Protein AF-A0A7Y7XIX1-F1 (afdb_monomer)

Nearest PDB structures (foldseek):
  4jhr-assembly1_B  TM=1.490E-01  e=5.072E-01  Mus musculus
  4wnd-assembly1_A  TM=2.210E-01  e=3.268E+00  Homo sapiens
  4f3v-assembly1_A  TM=2.198E-01  e=4.528E+00  Mycobacterium tuberculosis
  3sf4-assembly2_B  TM=1.755E-01  e=2.713E+00  Homo sapiens
  5gjq-assembly1_Q  TM=1.728E-01  e=8.297E+00  Homo sapiens

Mean predicted aligned error: 12.7 Å

Sequence (253 aa):
MTTPTHSGIRAPLPASTQLALRLQSADLTQMLGLLQEVAWQPLSAQARLFLQPESLFGLHQLLCHVLPSRRMRPQGAVPMAFVLHTLRRALLHESDPRRRVELAHDCVDALLLKTGGVWIGKRIAQLHGLEAMDIATQGFIELIQTCAAILRDPVFIMARLGIGGGWFGAETGVAARLGKAGTYGSGGHINRARFAILRSALVRGDEIKRPLPSAEPVLDAAWLRKESQLDLYRLERGADTRAAFGGLRLFVE

pLDDT: mean 70.77, std 17.84, range [30.12, 93.94]

Structure (mmCIF, N/CA/C/O backbone):
data_AF-A0A7Y7XIX1-F1
#
_entry.id   AF-A0A7Y7XIX1-F1
#
loop_
_atom_site.group_PDB
_atom_site.id
_atom_site.type_symbol
_atom_site.label_atom_id
_atom_site.label_alt_id
_atom_site.label_comp_id
_atom_site.label_asym_id
_atom_site.label_entity_id
_atom_site.label_seq_id
_atom_site.pdbx_PDB_ins_code
_atom_site.Cartn_x
_atom_site.Cartn_y
_atom_site.Cartn_z
_atom_site.occupancy
_atom_site.B_iso_or_equiv
_atom_site.auth_seq_id
_atom_site.auth_comp_id
_atom_site.auth_asym_id
_atom_site.auth_atom_id
_atom_site.pdbx_PDB_model_num
ATOM 1 N N . MET A 1 1 ? 18.035 -33.451 11.675 1.00 37.03 1 MET A N 1
ATOM 2 C CA . MET A 1 1 ? 17.959 -32.277 10.779 1.00 37.03 1 MET A CA 1
ATOM 3 C C . MET A 1 1 ? 18.255 -31.050 11.616 1.00 37.03 1 MET A C 1
ATOM 5 O O . MET A 1 1 ? 17.481 -30.732 12.506 1.00 37.03 1 MET A O 1
ATOM 9 N N . THR A 1 2 ? 19.424 -30.455 11.424 1.00 32.09 2 THR A N 1
ATOM 10 C CA . THR A 1 2 ? 19.899 -29.294 12.181 1.00 32.09 2 THR A CA 1
ATOM 11 C C . THR A 1 2 ? 19.294 -28.019 11.603 1.00 32.09 2 THR A C 1
ATOM 13 O O . THR A 1 2 ? 19.471 -27.724 10.423 1.00 32.09 2 THR A O 1
ATOM 16 N N . THR A 1 3 ? 18.570 -27.279 12.436 1.00 32.28 3 THR A N 1
ATOM 17 C CA . THR A 1 3 ? 18.169 -25.887 12.213 1.00 32.28 3 THR A CA 1
ATOM 18 C C . THR A 1 3 ? 19.409 -25.051 11.881 1.00 32.28 3 THR A C 1
ATOM 20 O O . THR A 1 3 ? 20.386 -25.124 12.629 1.00 32.28 3 THR A O 1
ATOM 23 N N . PRO A 1 4 ? 19.424 -24.264 10.791 1.00 36.50 4 PRO A N 1
ATOM 24 C CA . PRO A 1 4 ? 20.562 -23.406 10.510 1.00 36.50 4 PRO A CA 1
ATOM 25 C C . PRO A 1 4 ? 20.593 -22.280 11.547 1.00 36.50 4 PRO A C 1
ATOM 27 O O . PRO A 1 4 ? 19.702 -21.435 11.620 1.00 36.50 4 PRO A O 1
ATOM 30 N N . THR A 1 5 ? 21.619 -22.308 12.390 1.00 37.06 5 THR A N 1
ATOM 31 C CA . THR A 1 5 ? 21.954 -21.273 13.365 1.00 37.06 5 THR A CA 1
ATOM 32 C C . THR A 1 5 ? 22.308 -19.966 12.659 1.00 37.06 5 THR A C 1
ATOM 34 O O . THR A 1 5 ? 23.235 -19.902 11.853 1.00 37.06 5 THR A O 1
ATOM 37 N N . HIS A 1 6 ? 21.561 -18.911 12.996 1.00 48.56 6 HIS A N 1
ATOM 38 C CA . HIS A 1 6 ? 21.813 -17.516 12.638 1.00 48.56 6 HIS A CA 1
ATOM 39 C C . HIS A 1 6 ? 23.143 -17.023 13.233 1.00 48.56 6 HIS A C 1
ATOM 41 O O . HIS A 1 6 ? 23.176 -16.403 14.294 1.00 48.56 6 HIS A O 1
ATOM 47 N N . SER A 1 7 ? 24.256 -17.257 12.546 1.00 47.78 7 SER A N 1
ATOM 48 C CA . SER A 1 7 ? 25.511 -16.560 12.835 1.00 47.78 7 SER A CA 1
ATOM 49 C C . SER A 1 7 ? 26.370 -16.483 11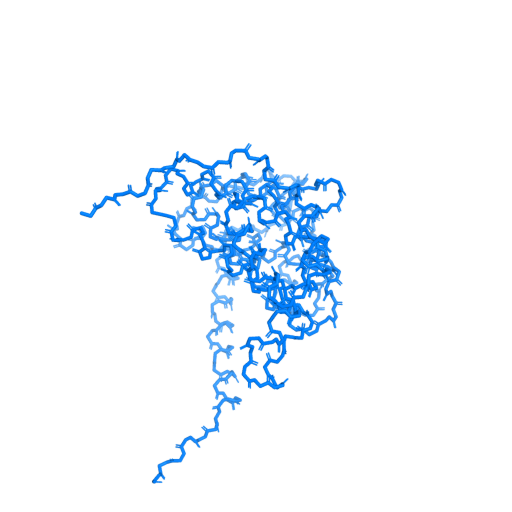.578 1.00 47.78 7 SER A C 1
ATOM 51 O O . SER A 1 7 ? 27.170 -17.370 11.297 1.00 47.78 7 SER A O 1
ATOM 53 N N . GLY A 1 8 ? 26.199 -15.414 10.805 1.00 37.44 8 GLY A N 1
ATOM 54 C CA . GLY A 1 8 ? 27.030 -15.169 9.634 1.00 37.44 8 GLY A CA 1
ATOM 55 C C . GLY A 1 8 ? 26.731 -13.817 9.008 1.00 37.44 8 GLY A C 1
ATOM 56 O O . GLY A 1 8 ? 25.795 -13.700 8.232 1.00 37.44 8 GLY A O 1
ATOM 57 N N . ILE A 1 9 ? 27.569 -12.830 9.340 1.00 36.81 9 ILE A N 1
ATOM 58 C CA . ILE A 1 9 ? 27.705 -11.511 8.696 1.00 36.81 9 ILE A CA 1
ATOM 59 C C . ILE A 1 9 ? 26.595 -10.496 9.044 1.00 36.81 9 ILE A C 1
ATOM 61 O O . ILE A 1 9 ? 25.600 -10.327 8.350 1.00 36.81 9 ILE A O 1
ATOM 65 N N . ARG A 1 10 ? 26.835 -9.727 10.117 1.00 46.50 10 ARG A N 1
ATOM 66 C CA . ARG A 1 10 ? 26.106 -8.497 10.483 1.00 46.50 10 ARG A CA 1
ATOM 67 C C . ARG A 1 10 ? 26.696 -7.278 9.749 1.00 46.50 10 ARG A C 1
ATOM 69 O O . ARG A 1 10 ? 27.039 -6.276 10.369 1.00 46.50 10 ARG A O 1
ATOM 76 N N . ALA A 1 11 ? 26.865 -7.364 8.430 1.00 47.59 11 ALA A N 1
ATOM 77 C CA . ALA A 1 11 ? 27.029 -6.136 7.656 1.00 47.59 11 ALA A CA 1
ATOM 78 C C . ALA A 1 11 ? 25.697 -5.369 7.749 1.00 47.59 11 ALA A C 1
ATOM 80 O O . ALA A 1 11 ? 24.644 -6.007 7.633 1.00 47.59 11 ALA A O 1
ATOM 81 N N . PRO A 1 12 ? 25.695 -4.051 8.021 1.00 55.41 12 PRO A N 1
ATOM 82 C CA . PRO A 1 12 ? 24.455 -3.293 7.993 1.00 55.41 12 PRO A CA 1
ATOM 83 C C . PRO A 1 12 ? 23.821 -3.479 6.616 1.00 55.41 12 PRO A C 1
ATOM 85 O O . PRO A 1 12 ? 24.491 -3.331 5.592 1.00 55.41 12 PRO A O 1
ATOM 88 N N . LEU A 1 13 ? 22.541 -3.854 6.603 1.00 58.44 13 LEU A N 1
ATOM 89 C CA . LEU A 1 13 ? 21.797 -3.965 5.359 1.00 58.44 13 LEU A CA 1
ATOM 90 C C . LEU A 1 13 ? 21.876 -2.614 4.625 1.00 58.44 13 LEU A C 1
ATOM 92 O O . LEU A 1 13 ? 21.740 -1.569 5.273 1.00 58.44 13 LEU A O 1
ATOM 96 N N . PRO A 1 14 ? 22.137 -2.610 3.305 1.00 65.31 14 PRO A N 1
ATOM 97 C CA . PRO A 1 14 ? 22.313 -1.375 2.557 1.00 65.31 14 PRO A CA 1
ATOM 98 C C . PRO A 1 14 ? 21.070 -0.495 2.685 1.00 65.31 14 PRO A C 1
ATOM 100 O O . PRO A 1 14 ? 19.938 -0.983 2.708 1.00 65.31 14 PRO A O 1
ATOM 103 N N . ALA A 1 15 ? 21.277 0.821 2.753 1.00 76.25 15 ALA A N 1
ATOM 104 C CA . ALA A 1 15 ? 20.166 1.760 2.809 1.00 76.25 15 ALA A CA 1
ATOM 105 C C . ALA A 1 15 ? 19.254 1.569 1.587 1.00 76.25 15 ALA A C 1
ATOM 107 O O . ALA A 1 15 ? 19.738 1.315 0.482 1.00 76.25 15 ALA A O 1
ATOM 108 N N . SER A 1 16 ? 17.941 1.749 1.767 1.00 74.81 16 SER A N 1
ATOM 109 C CA . SER A 1 16 ? 16.951 1.561 0.690 1.00 74.81 16 SER A CA 1
ATOM 110 C C . SER A 1 16 ? 17.327 2.277 -0.618 1.00 74.81 16 SER A C 1
ATOM 112 O O . SER A 1 16 ? 17.176 1.702 -1.687 1.00 74.81 16 SER A O 1
ATOM 114 N N . THR A 1 17 ? 17.917 3.473 -0.555 1.00 78.06 17 THR A N 1
ATOM 115 C CA . THR A 1 17 ? 18.413 4.204 -1.733 1.00 78.06 17 THR A CA 1
ATOM 116 C C . THR A 1 17 ? 19.566 3.493 -2.454 1.00 78.06 17 THR A C 1
ATOM 118 O O . THR A 1 17 ? 19.580 3.428 -3.678 1.00 78.06 17 THR A O 1
ATOM 121 N N . GLN A 1 18 ? 20.534 2.937 -1.720 1.00 82.69 18 GLN A N 1
ATOM 122 C CA . GLN A 1 18 ? 21.665 2.213 -2.317 1.00 82.69 18 GLN A CA 1
ATOM 123 C C . GLN A 1 18 ? 21.196 0.916 -2.978 1.00 82.69 18 GLN A C 1
ATOM 125 O O . GLN A 1 18 ? 21.646 0.577 -4.070 1.00 82.69 18 GLN A O 1
ATOM 130 N N . LEU A 1 19 ? 20.263 0.211 -2.336 1.00 85.31 19 LEU A N 1
ATOM 131 C CA . LEU A 1 19 ? 19.678 -1.007 -2.884 1.00 85.31 19 LEU A CA 1
ATOM 132 C C . LEU A 1 19 ? 18.813 -0.713 -4.125 1.00 85.31 19 LEU A C 1
ATOM 134 O O . LEU A 1 19 ? 18.876 -1.466 -5.091 1.00 85.31 19 LEU A O 1
ATOM 138 N N . ALA A 1 20 ? 18.091 0.415 -4.147 1.00 84.12 20 ALA A N 1
ATOM 139 C CA . ALA A 1 20 ? 17.329 0.881 -5.310 1.00 84.12 20 ALA A CA 1
ATOM 140 C C . ALA A 1 20 ? 18.229 1.137 -6.530 1.00 84.12 20 ALA A C 1
ATOM 142 O O . ALA A 1 20 ? 17.942 0.666 -7.629 1.00 84.12 20 ALA A O 1
ATOM 143 N N . LEU A 1 21 ? 19.350 1.835 -6.322 1.00 85.38 21 LEU A N 1
ATOM 144 C CA . LEU A 1 21 ? 20.327 2.116 -7.378 1.00 85.38 21 LEU A CA 1
ATOM 145 C C . LEU A 1 21 ? 20.991 0.836 -7.897 1.00 85.38 21 LEU A C 1
ATOM 147 O O . LEU A 1 21 ? 21.159 0.686 -9.105 1.00 85.38 21 LEU A O 1
ATOM 151 N N . ARG A 1 22 ? 21.322 -0.111 -7.006 1.00 88.25 22 ARG A N 1
ATOM 152 C CA . ARG A 1 22 ? 21.844 -1.431 -7.398 1.00 88.25 22 ARG A CA 1
ATOM 153 C C . ARG A 1 22 ? 20.824 -2.220 -8.218 1.00 88.25 22 ARG A C 1
ATOM 155 O O . ARG A 1 22 ? 21.204 -2.832 -9.204 1.00 88.25 22 ARG A O 1
ATOM 162 N N . LEU A 1 23 ? 19.540 -2.184 -7.855 1.00 85.25 23 LEU A N 1
ATOM 163 C CA . LEU A 1 23 ? 18.480 -2.846 -8.627 1.00 85.25 23 LEU A CA 1
ATOM 164 C C . LEU A 1 23 ? 18.326 -2.267 -10.036 1.00 85.25 23 LEU A C 1
ATOM 166 O O . LEU A 1 23 ? 18.007 -3.012 -10.953 1.00 85.25 23 LEU A O 1
ATOM 170 N N . GLN A 1 24 ? 18.542 -0.966 -10.218 1.00 86.12 24 GLN A N 1
ATOM 171 C CA . GLN A 1 24 ? 18.447 -0.325 -11.530 1.00 86.12 24 GLN A CA 1
ATOM 172 C C . GLN A 1 24 ? 19.608 -0.694 -12.466 1.00 86.12 24 GLN A C 1
ATOM 174 O O . GLN A 1 24 ? 19.412 -0.749 -13.679 1.00 86.12 24 GLN A O 1
ATOM 179 N N . SER A 1 25 ? 20.813 -0.883 -11.923 1.00 86.31 25 SER A N 1
ATOM 180 C CA . SER A 1 25 ? 22.033 -1.122 -12.706 1.00 86.31 25 SER A CA 1
ATOM 181 C C . SER A 1 25 ? 22.449 -2.590 -12.796 1.00 86.31 25 SER A C 1
ATOM 183 O O . SER A 1 25 ? 23.353 -2.913 -13.567 1.00 86.31 25 SER A O 1
ATOM 185 N N . ALA A 1 26 ? 21.811 -3.470 -12.026 1.00 85.62 26 ALA A N 1
ATOM 186 C CA . ALA A 1 26 ? 22.112 -4.891 -12.007 1.00 85.62 26 ALA A CA 1
ATOM 187 C C . ALA A 1 26 ? 21.754 -5.583 -13.325 1.00 85.62 26 ALA A C 1
ATOM 189 O O . ALA A 1 26 ? 20.690 -5.362 -13.905 1.00 85.62 26 ALA A O 1
ATOM 190 N N . ASP A 1 27 ? 22.624 -6.497 -13.750 1.00 86.56 27 ASP A N 1
ATOM 191 C CA . ASP A 1 27 ? 22.244 -7.503 -14.735 1.00 86.56 27 ASP A CA 1
ATOM 192 C C . ASP A 1 27 ? 21.246 -8.512 -14.133 1.00 86.56 27 ASP A C 1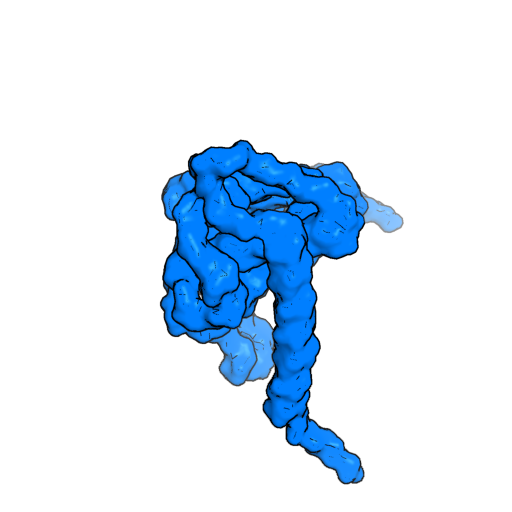
ATOM 194 O O . ASP A 1 27 ? 21.009 -8.559 -12.923 1.00 86.56 27 ASP A O 1
ATOM 198 N N . LEU A 1 28 ? 20.649 -9.348 -14.982 1.00 79.94 28 LEU A N 1
ATOM 199 C CA . LEU A 1 28 ? 19.623 -10.298 -14.553 1.00 79.94 28 LEU A CA 1
ATOM 200 C C . LEU A 1 28 ? 20.111 -11.277 -13.466 1.00 79.94 28 LEU A C 1
ATOM 202 O O . LEU A 1 28 ? 19.363 -11.611 -12.546 1.00 79.94 28 LEU A O 1
ATOM 206 N N . THR A 1 29 ? 21.356 -11.742 -13.558 1.00 82.56 29 THR A N 1
ATOM 207 C CA . THR A 1 29 ? 21.932 -12.692 -12.597 1.00 82.56 29 THR A CA 1
ATOM 208 C C . THR A 1 29 ? 22.110 -12.018 -11.238 1.00 82.56 29 THR A C 1
ATOM 210 O O . THR A 1 29 ? 21.756 -12.582 -10.202 1.00 82.56 29 THR A O 1
ATOM 213 N N . GLN A 1 30 ? 22.589 -10.775 -11.240 1.00 86.88 30 GLN A N 1
ATOM 214 C CA . GLN A 1 30 ? 22.728 -9.942 -10.050 1.00 86.88 30 GLN A CA 1
ATOM 215 C C . GLN A 1 30 ? 21.366 -9.585 -9.442 1.00 86.88 30 GLN A C 1
ATOM 217 O O . GLN A 1 30 ? 21.233 -9.574 -8.219 1.00 86.88 30 GLN A O 1
ATOM 222 N N . MET A 1 31 ? 20.336 -9.356 -10.264 1.00 84.44 31 MET A N 1
ATOM 223 C CA . MET A 1 31 ? 18.978 -9.060 -9.793 1.00 84.44 31 MET A CA 1
ATOM 224 C C . MET A 1 31 ? 18.404 -10.164 -8.907 1.00 84.44 31 MET A C 1
ATOM 226 O O . MET A 1 31 ? 17.748 -9.852 -7.916 1.00 84.44 31 MET A O 1
ATOM 230 N N . LEU A 1 32 ? 18.661 -11.439 -9.213 1.00 78.25 32 LEU A N 1
ATOM 231 C CA . LEU A 1 32 ? 18.195 -12.552 -8.377 1.00 78.25 32 LEU A CA 1
ATOM 232 C C . LEU A 1 32 ? 18.830 -12.516 -6.979 1.00 78.25 32 LEU A C 1
ATOM 234 O O . LEU A 1 32 ? 18.123 -12.667 -5.983 1.00 78.25 32 LEU A O 1
ATOM 238 N N . GLY A 1 33 ? 20.137 -12.245 -6.895 1.00 83.88 33 GLY A N 1
ATOM 239 C CA . GLY A 1 33 ? 20.829 -12.060 -5.614 1.00 83.88 33 GLY A CA 1
ATOM 240 C C . GLY A 1 33 ? 20.321 -10.833 -4.851 1.00 83.88 33 GLY A C 1
ATOM 241 O O . GLY A 1 33 ? 20.047 -10.906 -3.654 1.00 83.88 33 GLY A O 1
ATOM 242 N N . LEU A 1 34 ? 20.090 -9.722 -5.555 1.00 86.56 34 LEU A N 1
ATOM 243 C CA . LEU A 1 34 ? 19.527 -8.508 -4.962 1.00 86.56 34 LEU A CA 1
ATOM 244 C C . LEU A 1 34 ? 18.106 -8.718 -4.439 1.00 86.56 34 LEU A C 1
ATOM 246 O O . LEU A 1 34 ? 17.773 -8.185 -3.387 1.00 86.56 34 LEU A O 1
ATOM 250 N N . LEU A 1 35 ? 17.266 -9.509 -5.110 1.00 83.69 35 LEU A N 1
ATOM 251 C CA . LEU A 1 35 ? 15.935 -9.834 -4.596 1.00 83.69 35 LEU A CA 1
ATOM 252 C C . LEU A 1 35 ? 15.990 -10.591 -3.270 1.00 83.69 35 LEU A C 1
ATOM 254 O O . LEU A 1 35 ? 15.129 -10.380 -2.418 1.00 83.69 35 LEU A O 1
ATOM 258 N N . GLN A 1 36 ? 16.997 -11.440 -3.073 1.00 83.56 36 GLN A N 1
ATOM 259 C CA . GLN A 1 36 ? 17.214 -12.103 -1.793 1.00 83.56 36 GLN A CA 1
ATOM 260 C C . GLN A 1 36 ? 17.643 -11.096 -0.717 1.00 83.56 36 GLN A C 1
ATOM 262 O O . GLN A 1 36 ? 17.091 -11.112 0.384 1.00 83.56 36 GLN A O 1
ATOM 267 N N . GLU A 1 37 ? 18.535 -10.154 -1.052 1.00 86.19 37 GLU A N 1
ATOM 268 C CA . GLU A 1 37 ? 18.890 -9.038 -0.162 1.00 86.19 37 GLU A CA 1
ATOM 269 C C . GLU A 1 37 ? 17.668 -8.173 0.198 1.00 86.19 37 GLU A C 1
ATOM 271 O O . GLU A 1 37 ? 17.551 -7.727 1.340 1.00 86.19 37 GLU A O 1
ATOM 276 N N . VAL A 1 38 ? 16.744 -7.953 -0.748 1.00 86.12 38 VAL A N 1
ATOM 277 C CA . VAL A 1 38 ? 15.469 -7.249 -0.528 1.00 86.12 38 VAL A CA 1
ATOM 278 C C . VAL A 1 38 ? 14.543 -8.059 0.377 1.00 86.12 38 VAL A C 1
ATOM 280 O O . VAL A 1 38 ? 13.973 -7.503 1.312 1.00 86.12 38 VAL A O 1
ATOM 283 N N . ALA A 1 39 ? 14.405 -9.362 0.136 1.00 83.00 39 ALA A N 1
ATOM 284 C CA . ALA A 1 39 ? 13.554 -10.244 0.932 1.00 83.00 39 ALA A CA 1
ATOM 285 C C . ALA A 1 39 ? 14.021 -10.347 2.394 1.00 83.00 39 ALA A C 1
ATOM 287 O O . ALA A 1 39 ? 13.201 -10.555 3.287 1.00 83.00 39 ALA A O 1
ATOM 288 N N . TRP A 1 40 ? 15.319 -10.163 2.649 1.00 84.19 40 TRP A N 1
ATOM 289 C CA . TRP A 1 40 ? 15.886 -10.090 3.997 1.00 84.19 40 TRP A CA 1
ATOM 290 C C . TRP A 1 40 ? 15.692 -8.738 4.692 1.00 84.19 40 TRP A C 1
ATOM 292 O O . TRP A 1 40 ? 15.911 -8.644 5.901 1.00 84.19 40 TRP A O 1
ATOM 302 N N . GLN A 1 41 ? 15.265 -7.694 3.976 1.00 83.94 41 GLN A N 1
ATOM 303 C CA . GLN A 1 41 ? 14.938 -6.414 4.600 1.00 83.94 41 GLN A CA 1
ATOM 304 C C . GLN A 1 41 ? 13.656 -6.522 5.439 1.00 83.94 41 GLN A C 1
ATOM 306 O O . GLN A 1 41 ? 12.724 -7.235 5.056 1.00 83.94 41 GLN A O 1
ATOM 311 N N . PRO A 1 42 ? 13.528 -5.738 6.523 1.00 85.06 42 PRO A N 1
ATOM 312 C CA . PRO A 1 42 ? 12.239 -5.512 7.174 1.00 85.06 42 PRO A CA 1
ATOM 313 C C . PRO A 1 42 ? 11.178 -5.021 6.176 1.00 85.06 42 PRO A C 1
ATOM 315 O O . PRO A 1 42 ? 11.497 -4.258 5.262 1.00 85.06 42 PRO A O 1
ATOM 318 N N . LEU A 1 43 ? 9.903 -5.388 6.359 1.00 84.88 43 LEU A N 1
ATOM 319 C CA . LEU A 1 43 ? 8.831 -4.988 5.429 1.00 84.88 43 LEU A CA 1
ATOM 320 C C . LEU A 1 43 ? 8.689 -3.467 5.286 1.00 84.88 43 LEU A C 1
ATOM 322 O O . LEU A 1 43 ? 8.396 -2.989 4.193 1.00 84.88 43 LEU A O 1
ATOM 326 N N . SER A 1 44 ? 8.943 -2.695 6.345 1.00 82.88 44 SER A N 1
ATOM 327 C CA . SER A 1 44 ? 8.993 -1.228 6.281 1.00 82.88 44 SER A CA 1
ATOM 328 C C . SER A 1 44 ? 10.111 -0.723 5.366 1.00 82.88 44 SER A C 1
ATOM 330 O O . SER A 1 44 ? 9.906 0.217 4.595 1.00 82.88 44 SER A O 1
ATOM 332 N N . ALA A 1 45 ? 11.282 -1.360 5.395 1.00 84.50 45 ALA A N 1
ATOM 333 C CA . ALA A 1 45 ? 12.393 -1.040 4.503 1.00 84.50 45 ALA A CA 1
ATOM 334 C C . ALA A 1 45 ? 12.109 -1.472 3.055 1.00 84.50 45 ALA A C 1
ATOM 336 O O . ALA A 1 45 ? 12.388 -0.699 2.138 1.00 84.50 45 ALA A O 1
ATOM 337 N N . GLN A 1 46 ? 11.474 -2.632 2.841 1.00 88.44 46 GLN A N 1
ATOM 338 C CA . GLN A 1 46 ? 10.983 -3.051 1.521 1.00 88.44 46 GLN A CA 1
ATOM 339 C C . GLN A 1 46 ? 9.958 -2.049 0.968 1.00 88.44 46 GLN A C 1
ATOM 341 O O . GLN A 1 46 ? 10.076 -1.592 -0.165 1.00 88.44 46 GLN A O 1
ATOM 346 N N . ALA A 1 47 ? 8.987 -1.626 1.781 1.00 87.00 47 ALA A N 1
ATOM 347 C CA . ALA A 1 47 ? 7.996 -0.631 1.386 1.00 87.00 47 ALA A CA 1
ATOM 348 C C . ALA A 1 47 ? 8.655 0.694 0.965 1.00 87.00 47 ALA A C 1
ATOM 350 O O . ALA A 1 47 ? 8.343 1.213 -0.104 1.00 87.00 47 ALA A O 1
ATOM 351 N N . ARG A 1 48 ? 9.620 1.209 1.742 1.00 87.25 48 ARG A N 1
ATOM 352 C CA . ARG A 1 48 ? 10.378 2.429 1.392 1.00 87.25 48 ARG A CA 1
ATOM 353 C C . ARG A 1 48 ? 11.222 2.261 0.131 1.00 87.25 48 ARG A C 1
ATOM 355 O O . ARG A 1 48 ? 11.279 3.184 -0.679 1.00 87.25 48 ARG A O 1
ATOM 362 N N . LEU A 1 49 ? 11.861 1.103 -0.038 1.00 87.31 49 LEU A N 1
ATOM 363 C CA . LEU A 1 49 ? 12.636 0.759 -1.228 1.00 87.31 49 LEU A CA 1
ATOM 364 C C . LEU A 1 49 ? 11.773 0.851 -2.485 1.00 87.31 49 LEU A C 1
ATOM 366 O O . LEU A 1 49 ? 12.176 1.471 -3.466 1.00 87.31 49 LEU A O 1
ATOM 370 N N . PHE A 1 50 ? 10.574 0.277 -2.460 1.00 85.38 50 PHE A N 1
ATOM 371 C CA . PHE A 1 50 ? 9.702 0.247 -3.630 1.00 85.38 50 PHE A CA 1
ATOM 372 C C . PHE A 1 50 ? 8.941 1.555 -3.888 1.00 85.38 50 PHE A C 1
ATOM 374 O O . PHE A 1 50 ? 8.308 1.708 -4.931 1.00 85.38 50 PHE A O 1
ATOM 381 N N . LEU A 1 51 ? 9.047 2.537 -2.986 1.00 84.50 51 LEU A N 1
ATOM 382 C CA . LEU A 1 51 ? 8.685 3.921 -3.292 1.00 84.50 51 LEU A CA 1
ATOM 383 C C . LEU A 1 51 ? 9.750 4.635 -4.142 1.00 84.50 51 LEU A C 1
ATOM 385 O O . LEU A 1 51 ? 9.495 5.760 -4.578 1.00 84.50 51 LEU A O 1
ATOM 389 N N . GLN A 1 52 ? 10.926 4.041 -4.366 1.00 85.62 52 GLN A N 1
ATOM 390 C CA . GLN A 1 52 ? 11.966 4.611 -5.226 1.00 85.62 52 GLN A CA 1
ATOM 391 C C . GLN A 1 52 ? 11.739 4.206 -6.697 1.00 85.62 52 GLN A C 1
ATOM 393 O O . GLN A 1 52 ? 11.518 3.021 -6.968 1.00 85.62 52 GLN A O 1
ATOM 398 N N . PRO A 1 53 ? 11.779 5.151 -7.657 1.00 83.62 53 PRO A N 1
ATOM 399 C CA . PRO A 1 53 ? 11.619 4.860 -9.082 1.00 83.62 53 PRO A CA 1
ATOM 400 C C . PRO A 1 53 ? 12.624 3.833 -9.609 1.00 83.62 53 PRO A C 1
ATOM 402 O O . PRO A 1 53 ? 12.264 2.978 -10.414 1.00 83.62 53 PRO A O 1
ATOM 405 N N . GLU A 1 54 ? 13.859 3.888 -9.117 1.00 87.69 54 GLU A N 1
ATOM 406 C CA . GLU A 1 54 ? 14.972 3.026 -9.511 1.00 87.69 54 GLU A CA 1
ATOM 407 C C . GLU A 1 54 ? 14.654 1.554 -9.206 1.00 87.69 54 GLU A C 1
ATOM 409 O O . GLU A 1 54 ? 14.818 0.685 -10.064 1.00 87.69 54 GLU A O 1
ATOM 414 N N . SER A 1 55 ? 14.065 1.286 -8.036 1.00 86.81 55 SER A N 1
ATOM 415 C CA . SER A 1 55 ? 13.602 -0.051 -7.645 1.00 86.81 55 SER A CA 1
ATOM 416 C C . SER A 1 55 ? 12.490 -0.574 -8.555 1.00 86.81 55 SER A C 1
ATOM 418 O O . SER A 1 55 ? 12.479 -1.752 -8.910 1.00 86.81 55 SER A O 1
ATOM 420 N N . LEU A 1 56 ? 11.536 0.284 -8.935 1.00 87.06 56 LEU A N 1
ATOM 421 C CA . LEU A 1 56 ? 10.420 -0.101 -9.808 1.00 87.06 56 LEU A CA 1
ATOM 422 C C . LEU A 1 56 ? 10.889 -0.379 -11.235 1.00 87.06 56 LEU A C 1
ATOM 424 O O . LEU A 1 56 ? 10.355 -1.273 -11.891 1.00 87.06 56 LEU A O 1
ATOM 428 N N . PHE A 1 57 ? 11.895 0.360 -11.701 1.00 85.44 57 PHE A N 1
ATOM 429 C CA . PHE A 1 57 ? 12.531 0.118 -12.987 1.00 85.44 57 PHE A CA 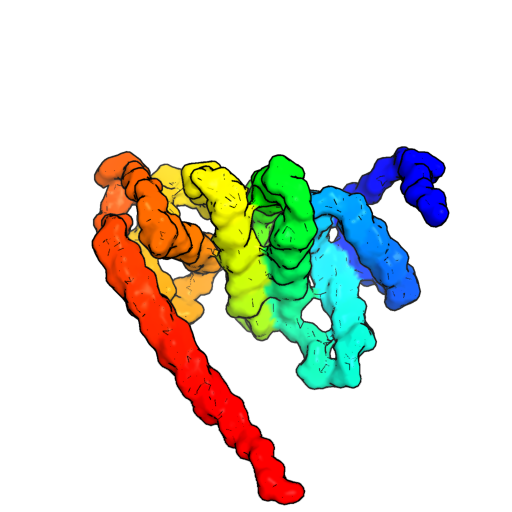1
ATOM 430 C C . PHE A 1 57 ? 13.278 -1.220 -13.003 1.00 85.44 57 PHE A C 1
ATOM 432 O O . PHE A 1 57 ? 13.053 -2.026 -13.905 1.00 85.44 57 PHE A O 1
ATOM 439 N N . GLY A 1 58 ? 14.088 -1.504 -11.978 1.00 86.06 58 GLY A N 1
ATOM 440 C CA . GLY A 1 58 ? 14.753 -2.803 -11.854 1.00 86.06 58 GLY A CA 1
ATOM 441 C C . GLY A 1 58 ? 13.745 -3.959 -11.807 1.00 86.06 58 GLY A C 1
ATOM 442 O O . GLY A 1 58 ? 13.858 -4.945 -12.535 1.00 86.06 58 GLY A O 1
ATOM 443 N N . LEU A 1 59 ? 12.665 -3.801 -11.038 1.00 87.69 59 LEU A N 1
ATOM 444 C CA . LEU A 1 59 ? 11.584 -4.785 -10.996 1.00 87.69 59 LEU A CA 1
ATOM 445 C C . LEU A 1 59 ? 10.890 -4.960 -12.357 1.00 87.69 59 LEU A C 1
ATOM 447 O O . LEU A 1 59 ? 10.557 -6.080 -12.736 1.00 87.69 59 LEU A O 1
ATOM 451 N N . HIS A 1 60 ? 10.673 -3.878 -13.106 1.00 88.12 60 HIS A N 1
ATOM 452 C CA . HIS A 1 60 ? 10.119 -3.947 -14.457 1.00 88.12 60 HIS A CA 1
ATOM 453 C C . HIS A 1 60 ? 11.004 -4.784 -15.390 1.00 88.12 60 HIS A C 1
ATOM 455 O O . HIS A 1 60 ? 10.486 -5.643 -16.105 1.00 88.12 60 HIS A O 1
ATOM 461 N N . GLN A 1 61 ? 12.323 -4.567 -15.375 1.00 86.62 61 GLN A N 1
ATOM 462 C CA . GLN A 1 61 ? 13.267 -5.339 -16.189 1.00 86.62 61 GLN A CA 1
ATOM 463 C C . GLN A 1 61 ? 13.226 -6.828 -15.834 1.00 86.62 61 GLN A C 1
ATOM 465 O O . GLN A 1 61 ? 13.127 -7.669 -16.731 1.00 86.62 61 GLN A O 1
ATOM 470 N N . LEU A 1 62 ? 13.211 -7.152 -14.539 1.00 86.38 62 LEU A N 1
ATOM 471 C CA . LEU A 1 62 ? 13.092 -8.530 -14.074 1.00 86.38 62 LEU A CA 1
ATOM 472 C C . LEU A 1 62 ? 11.778 -9.180 -14.530 1.00 86.38 62 LEU A C 1
ATOM 474 O O . LEU A 1 62 ? 11.782 -10.279 -15.082 1.00 86.38 62 LEU A O 1
ATOM 478 N N . LEU A 1 63 ? 10.644 -8.505 -14.331 1.00 86.38 63 LEU A N 1
ATOM 479 C CA . LEU A 1 63 ? 9.331 -9.012 -14.738 1.00 86.38 63 LEU A CA 1
ATOM 480 C C . LEU A 1 63 ? 9.251 -9.215 -16.258 1.00 86.38 63 LEU A C 1
ATOM 482 O O . LEU A 1 63 ? 8.703 -10.213 -16.716 1.00 86.38 63 LEU A O 1
ATOM 486 N N . CYS A 1 64 ? 9.844 -8.319 -17.050 1.00 87.19 64 CYS A N 1
ATOM 487 C CA . CYS A 1 64 ? 9.964 -8.487 -18.499 1.00 87.19 64 CYS A CA 1
ATOM 488 C C . CYS A 1 64 ? 10.745 -9.746 -18.904 1.00 87.19 64 CYS A C 1
ATOM 490 O O . CYS A 1 64 ? 10.517 -10.253 -20.004 1.00 87.19 64 CYS A O 1
ATOM 492 N N . HIS A 1 65 ? 11.662 -10.218 -18.057 1.00 84.88 65 HIS A N 1
ATOM 493 C CA . HIS A 1 65 ? 12.461 -11.411 -18.310 1.00 84.88 65 HIS A CA 1
ATOM 494 C C . HIS A 1 65 ? 11.768 -12.703 -17.859 1.00 84.88 65 HIS A C 1
ATOM 496 O O . HIS A 1 65 ? 11.801 -13.698 -18.575 1.00 84.88 65 HIS A O 1
ATOM 502 N N . VAL A 1 66 ? 11.135 -12.696 -16.683 1.00 83.31 66 VAL A N 1
ATOM 503 C CA . VAL A 1 66 ? 10.518 -13.899 -16.094 1.00 83.31 66 VAL A CA 1
ATOM 504 C C . VAL A 1 66 ? 9.176 -14.238 -16.750 1.00 83.31 66 VAL A C 1
ATOM 506 O O . VAL A 1 66 ? 8.769 -15.400 -16.769 1.00 83.31 66 VAL A O 1
ATOM 509 N N . LEU A 1 67 ? 8.460 -13.247 -17.290 1.00 83.81 67 LEU A N 1
ATOM 510 C CA . LEU A 1 67 ? 7.147 -13.484 -17.885 1.00 83.81 67 LEU A CA 1
ATOM 511 C C . LEU A 1 67 ? 7.266 -14.128 -19.280 1.00 83.81 67 LEU A C 1
ATOM 513 O O . LEU A 1 67 ? 8.027 -13.658 -20.126 1.00 83.81 67 LEU A O 1
ATOM 517 N N . PRO A 1 68 ? 6.467 -15.174 -19.563 1.00 75.25 68 PRO A N 1
ATOM 518 C CA . PRO A 1 68 ? 6.727 -16.112 -20.658 1.00 75.25 68 PRO A CA 1
ATOM 519 C C . PRO A 1 68 ? 6.428 -15.556 -22.055 1.00 75.25 68 PRO A C 1
ATOM 521 O O . PRO A 1 68 ? 6.755 -16.190 -23.055 1.00 75.25 68 PRO A O 1
ATOM 524 N N . SER A 1 69 ? 5.785 -14.389 -22.169 1.00 80.88 69 SER A N 1
ATOM 525 C CA . SER A 1 69 ? 5.462 -13.810 -23.473 1.00 80.88 69 SER A CA 1
ATOM 526 C C . SER A 1 69 ? 5.568 -12.292 -23.497 1.00 80.88 69 SER A C 1
ATOM 528 O O . SER A 1 69 ? 5.333 -11.602 -22.505 1.00 80.88 69 SER A O 1
ATOM 530 N N . ARG A 1 70 ? 5.836 -11.746 -24.691 1.00 78.44 70 ARG A N 1
ATOM 531 C CA . ARG A 1 70 ? 5.870 -10.292 -24.921 1.00 78.44 70 ARG A CA 1
ATOM 532 C C . ARG A 1 70 ? 4.543 -9.602 -24.588 1.00 78.44 70 ARG A C 1
ATOM 534 O O . ARG A 1 70 ? 4.567 -8.446 -24.189 1.00 78.44 70 ARG A O 1
ATOM 541 N N . ARG A 1 71 ? 3.414 -10.309 -24.720 1.00 79.50 71 ARG A N 1
ATOM 542 C CA . ARG A 1 71 ? 2.070 -9.803 -24.382 1.00 79.50 71 ARG A CA 1
ATOM 543 C C . ARG A 1 71 ? 1.835 -9.692 -22.874 1.00 79.50 71 ARG A C 1
ATOM 545 O O . ARG A 1 71 ? 0.936 -8.978 -22.462 1.00 79.50 71 ARG A O 1
ATOM 552 N N . MET A 1 72 ? 2.633 -10.389 -22.066 1.00 77.12 72 MET A N 1
ATOM 553 C CA . MET A 1 72 ? 2.569 -10.341 -20.603 1.00 77.12 72 MET A CA 1
ATOM 554 C C . MET A 1 72 ? 3.557 -9.341 -20.007 1.00 77.12 72 MET A C 1
ATOM 556 O O . MET A 1 72 ? 3.641 -9.235 -18.788 1.00 77.12 72 MET A O 1
ATOM 560 N N . ARG A 1 73 ? 4.328 -8.623 -20.834 1.00 81.50 73 ARG A N 1
ATOM 561 C CA . ARG A 1 73 ? 5.300 -7.658 -20.325 1.00 81.50 73 ARG A CA 1
ATOM 562 C C . ARG A 1 73 ? 4.592 -6.605 -19.470 1.00 81.50 73 ARG A C 1
ATOM 564 O O . ARG A 1 73 ? 3.557 -6.089 -19.892 1.00 81.50 73 ARG A O 1
ATOM 571 N N . PRO A 1 74 ? 5.136 -6.279 -18.286 1.00 82.88 74 PRO A N 1
ATOM 572 C CA . PRO A 1 74 ? 4.559 -5.260 -17.423 1.00 82.88 74 PRO A CA 1
ATOM 573 C C . PRO A 1 74 ? 4.468 -3.926 -18.167 1.00 82.88 74 PRO A C 1
ATOM 575 O O . PRO A 1 74 ? 5.454 -3.454 -18.725 1.00 82.88 74 PRO A O 1
ATOM 578 N N . GLN A 1 75 ? 3.296 -3.300 -18.140 1.00 80.50 75 GLN A N 1
ATOM 579 C CA . GLN A 1 75 ? 3.070 -1.961 -18.685 1.00 80.50 75 GLN A CA 1
ATOM 580 C C . GLN A 1 75 ? 2.706 -0.990 -17.564 1.00 80.50 75 GLN A C 1
ATOM 582 O O . GLN A 1 75 ? 2.155 -1.391 -16.536 1.00 80.50 75 GLN A O 1
ATOM 587 N N . GLY A 1 76 ? 3.044 0.286 -17.758 1.00 83.25 76 GLY A N 1
ATOM 588 C CA . GLY A 1 76 ? 2.681 1.373 -16.852 1.00 83.25 76 GLY A CA 1
ATOM 589 C C . GLY A 1 76 ? 2.934 1.054 -15.374 1.00 83.25 76 GLY A C 1
ATOM 590 O O . GLY A 1 76 ? 4.070 0.837 -14.954 1.00 83.25 76 GLY A O 1
ATOM 591 N N . ALA A 1 77 ? 1.866 1.019 -14.576 1.00 84.06 77 ALA A N 1
ATOM 592 C CA . ALA A 1 77 ? 1.928 0.877 -13.121 1.00 84.06 77 ALA A CA 1
ATOM 593 C C . ALA A 1 77 ? 2.031 -0.576 -12.596 1.00 84.06 77 ALA A C 1
ATOM 595 O O . ALA A 1 77 ? 2.001 -0.787 -11.380 1.00 84.06 77 ALA A O 1
ATOM 596 N N . VAL A 1 78 ? 2.171 -1.586 -13.466 1.00 87.44 78 VAL A N 1
ATOM 597 C CA . VAL A 1 78 ? 2.240 -3.009 -13.064 1.00 87.44 78 VAL A CA 1
ATOM 598 C C . VAL A 1 78 ? 3.326 -3.314 -12.015 1.00 87.44 78 VAL A C 1
ATOM 600 O O . VAL A 1 78 ? 3.003 -4.005 -11.047 1.00 87.44 78 VAL A O 1
ATOM 603 N N . PRO A 1 79 ? 4.574 -2.807 -12.111 1.00 88.88 79 PRO A N 1
ATOM 604 C CA . PRO A 1 79 ? 5.595 -3.074 -11.090 1.00 88.88 79 PRO A CA 1
ATOM 605 C C . PRO A 1 79 ? 5.179 -2.595 -9.691 1.00 88.88 79 PRO A C 1
ATOM 607 O O . PRO A 1 79 ? 5.368 -3.304 -8.706 1.00 88.88 79 PRO A O 1
ATOM 610 N N . MET A 1 80 ? 4.533 -1.426 -9.603 1.00 89.56 80 MET A N 1
ATOM 611 C CA . MET A 1 80 ? 3.996 -0.910 -8.341 1.00 89.56 80 MET A CA 1
ATOM 612 C C . MET A 1 80 ? 2.879 -1.815 -7.806 1.00 89.56 80 MET A C 1
ATOM 614 O O . MET A 1 80 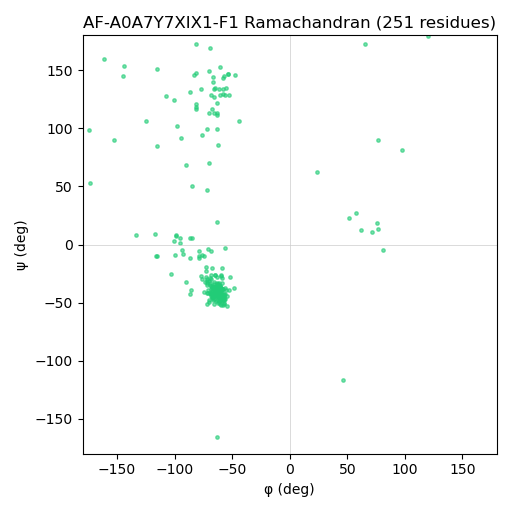? 2.861 -2.150 -6.623 1.00 89.56 80 MET A O 1
ATOM 618 N N . ALA A 1 81 ? 1.961 -2.252 -8.672 1.00 89.31 81 ALA A N 1
ATOM 619 C CA . ALA A 1 81 ? 0.898 -3.171 -8.277 1.00 89.31 81 ALA A CA 1
ATOM 620 C C . ALA A 1 81 ? 1.454 -4.495 -7.724 1.00 89.31 81 ALA A C 1
ATOM 622 O O . ALA A 1 81 ? 0.996 -4.964 -6.680 1.00 89.31 81 ALA A O 1
ATOM 623 N N . PHE A 1 82 ? 2.470 -5.060 -8.384 1.00 89.88 82 PHE A N 1
ATOM 624 C CA . PHE A 1 82 ? 3.152 -6.282 -7.954 1.00 89.88 82 PHE A CA 1
ATOM 625 C C . PHE A 1 82 ? 3.755 -6.138 -6.554 1.00 89.88 82 PHE A C 1
ATOM 627 O O . PHE A 1 82 ? 3.546 -6.998 -5.696 1.00 89.88 82 PHE A O 1
ATOM 634 N N . VAL A 1 83 ? 4.455 -5.032 -6.296 1.00 90.31 83 VAL A N 1
ATOM 635 C CA . VAL A 1 83 ? 5.010 -4.726 -4.972 1.00 90.31 83 VAL A CA 1
ATOM 636 C C . VAL A 1 83 ? 3.915 -4.685 -3.915 1.00 90.31 83 VAL A C 1
ATOM 638 O O . VAL A 1 83 ? 4.030 -5.349 -2.888 1.00 90.31 83 VAL A O 1
ATOM 641 N N . LEU A 1 84 ? 2.855 -3.909 -4.151 1.00 91.75 84 LEU A N 1
ATOM 642 C CA . LEU A 1 84 ? 1.791 -3.703 -3.168 1.00 91.75 84 LEU A CA 1
ATOM 643 C C . LEU A 1 84 ? 1.104 -5.028 -2.816 1.00 91.75 84 LEU A C 1
ATOM 645 O O . LEU A 1 84 ? 0.851 -5.311 -1.644 1.00 91.75 84 LEU A O 1
ATOM 649 N N . HIS A 1 85 ? 0.888 -5.884 -3.818 1.00 90.94 85 HIS A N 1
ATOM 650 C CA . HIS A 1 85 ? 0.397 -7.245 -3.617 1.00 90.94 85 HIS A CA 1
ATOM 651 C C . HIS A 1 85 ? 1.374 -8.124 -2.832 1.00 90.94 85 HIS A C 1
ATOM 653 O O . HIS A 1 85 ? 0.951 -8.898 -1.972 1.00 90.94 85 HIS A O 1
ATOM 659 N N . THR A 1 86 ? 2.672 -8.008 -3.104 1.00 90.44 86 THR A N 1
ATOM 660 C CA . THR A 1 86 ? 3.712 -8.792 -2.428 1.00 90.44 86 THR A CA 1
ATOM 661 C C . THR A 1 86 ? 3.822 -8.406 -0.955 1.00 90.44 86 THR A C 1
ATOM 663 O O . THR A 1 86 ? 3.800 -9.287 -0.098 1.00 90.44 86 THR A O 1
ATOM 666 N N . LEU A 1 87 ? 3.821 -7.107 -0.639 1.00 91.62 87 LEU A N 1
ATOM 667 C CA . LEU A 1 87 ? 3.796 -6.599 0.738 1.00 91.62 87 LEU A CA 1
ATOM 668 C C . LEU A 1 87 ? 2.545 -7.069 1.488 1.00 91.62 87 LEU A C 1
ATOM 670 O O . LEU A 1 87 ? 2.637 -7.548 2.617 1.00 91.62 87 LEU A O 1
ATOM 674 N N . ARG A 1 88 ? 1.374 -7.005 0.841 1.00 93.94 88 ARG A N 1
ATOM 675 C CA . ARG A 1 88 ? 0.117 -7.510 1.411 1.00 93.94 88 ARG A CA 1
ATOM 676 C C . ARG A 1 88 ? 0.203 -9.004 1.711 1.00 93.94 88 ARG A C 1
ATOM 678 O O . ARG A 1 88 ? -0.190 -9.433 2.793 1.00 93.94 88 ARG A O 1
ATOM 685 N N . ARG A 1 89 ? 0.714 -9.804 0.770 1.00 92.31 89 ARG A N 1
ATOM 686 C CA . ARG A 1 89 ? 0.901 -11.245 0.977 1.00 92.31 89 ARG A CA 1
ATOM 687 C C . ARG A 1 89 ? 1.866 -11.515 2.123 1.00 92.31 89 ARG A C 1
ATOM 689 O O . ARG A 1 89 ? 1.528 -12.336 2.967 1.00 92.31 89 ARG A O 1
ATOM 696 N N . ALA A 1 90 ? 2.995 -10.819 2.194 1.00 89.31 90 ALA A N 1
ATOM 697 C CA . ALA A 1 90 ? 3.962 -10.993 3.273 1.00 89.31 90 ALA A CA 1
ATOM 698 C C . ALA A 1 90 ? 3.342 -10.711 4.653 1.00 89.31 90 ALA A C 1
ATOM 700 O O . ALA A 1 90 ? 3.493 -11.522 5.561 1.00 89.31 90 ALA A O 1
ATOM 701 N N . LEU A 1 91 ? 2.554 -9.636 4.787 1.00 90.44 91 LEU A N 1
ATOM 702 C CA . LEU A 1 91 ? 1.810 -9.343 6.019 1.00 90.44 91 LEU A CA 1
ATOM 703 C C . LEU A 1 91 ? 0.818 -10.453 6.394 1.00 90.44 91 LEU A C 1
ATOM 705 O O . LEU A 1 91 ? 0.706 -10.811 7.562 1.00 90.44 91 LEU A O 1
ATOM 709 N N . LEU A 1 92 ? 0.092 -11.008 5.420 1.00 91.06 92 LEU A N 1
ATOM 710 C CA . LEU A 1 92 ? -0.894 -12.067 5.671 1.00 91.06 92 LEU A CA 1
ATOM 711 C C . LEU A 1 92 ? -0.259 -13.424 6.008 1.00 91.06 92 LEU A C 1
ATOM 713 O O . LEU A 1 92 ? -0.885 -14.215 6.711 1.00 91.06 92 LEU A O 1
ATOM 717 N N . HIS A 1 93 ? 0.954 -13.691 5.519 1.00 91.56 93 HIS A N 1
ATOM 718 C CA . HIS A 1 93 ? 1.683 -14.936 5.782 1.00 91.56 93 HIS A CA 1
ATOM 719 C C . HIS A 1 93 ? 2.506 -14.899 7.077 1.00 91.56 93 HIS A C 1
ATOM 721 O O . HIS A 1 93 ? 2.963 -15.953 7.512 1.00 91.56 93 HIS A O 1
ATOM 727 N N . GLU A 1 94 ? 2.689 -13.736 7.713 1.00 89.94 94 GLU A N 1
ATOM 728 C CA . GLU A 1 94 ? 3.342 -13.666 9.024 1.00 89.94 94 GLU A CA 1
ATOM 729 C C . GLU A 1 94 ? 2.506 -14.427 10.055 1.00 89.94 94 GLU A C 1
ATOM 731 O O . GLU A 1 94 ? 1.401 -14.007 10.394 1.00 89.94 94 GLU A O 1
ATOM 736 N N . SER A 1 95 ? 3.022 -15.550 10.547 1.00 88.00 95 SER A N 1
ATOM 737 C CA . SER A 1 95 ? 2.321 -16.437 11.473 1.00 88.00 95 SER A CA 1
ATOM 738 C C . SER A 1 95 ? 2.139 -15.844 12.869 1.00 88.00 95 SER A C 1
ATOM 740 O O . SER A 1 95 ? 1.129 -16.138 13.506 1.00 88.00 95 SER A O 1
ATOM 742 N N . ASP A 1 96 ? 3.073 -15.010 13.339 1.00 85.06 96 ASP A N 1
ATOM 743 C CA . ASP A 1 96 ? 3.012 -14.415 14.676 1.00 85.06 96 ASP A CA 1
ATOM 744 C C . ASP A 1 96 ? 2.073 -13.190 14.688 1.00 85.06 96 ASP A C 1
ATOM 746 O O . ASP A 1 96 ? 2.368 -12.180 14.041 1.00 85.06 96 ASP A O 1
ATOM 750 N N . PRO A 1 97 ? 0.958 -13.217 15.448 1.00 81.75 97 PRO A N 1
ATOM 751 C CA . PRO A 1 97 ? 0.018 -12.102 15.513 1.00 81.75 97 PRO A CA 1
ATOM 752 C C . PRO A 1 97 ? 0.624 -10.797 16.037 1.00 81.75 97 PRO A C 1
ATOM 754 O O . PRO A 1 97 ? 0.235 -9.727 15.569 1.00 81.75 97 PRO A O 1
ATOM 757 N N . ARG A 1 98 ? 1.560 -10.856 16.996 1.00 80.56 98 ARG A N 1
ATOM 758 C CA . ARG A 1 98 ? 2.176 -9.649 17.579 1.00 80.56 98 ARG A CA 1
ATOM 759 C C . ARG A 1 98 ? 3.081 -8.983 16.559 1.00 80.56 98 ARG A C 1
ATOM 761 O O . ARG A 1 98 ? 2.911 -7.805 16.252 1.00 80.56 98 ARG A O 1
ATOM 768 N N . ARG A 1 99 ? 3.952 -9.780 15.944 1.00 81.12 99 ARG A N 1
ATOM 769 C CA . ARG A 1 99 ? 4.818 -9.326 14.859 1.00 81.12 99 ARG A CA 1
ATOM 770 C C . ARG A 1 99 ? 4.016 -8.805 13.671 1.00 81.12 99 ARG A C 1
ATOM 772 O O . ARG A 1 99 ? 4.373 -7.792 13.084 1.00 81.12 99 ARG A O 1
ATOM 779 N N . ARG A 1 100 ? 2.889 -9.436 13.335 1.00 86.69 100 ARG A N 1
ATOM 780 C CA . ARG A 1 100 ? 1.997 -8.969 12.264 1.00 86.69 100 ARG A CA 1
ATOM 781 C C . ARG A 1 100 ? 1.442 -7.563 12.530 1.00 86.69 100 ARG A C 1
ATOM 783 O O . ARG A 1 100 ? 1.347 -6.773 11.593 1.00 86.69 100 ARG A O 1
ATOM 790 N N . VAL A 1 101 ? 1.092 -7.243 13.779 1.00 85.00 101 VAL A N 1
ATOM 791 C CA . VAL A 1 101 ? 0.650 -5.895 14.188 1.00 85.00 101 VAL A CA 1
ATOM 792 C C . VAL A 1 101 ? 1.786 -4.883 14.048 1.00 85.00 101 VAL A C 1
ATOM 794 O O . VAL A 1 101 ? 1.585 -3.834 13.438 1.00 85.00 101 VAL A O 1
ATOM 797 N N . GLU A 1 102 ? 2.986 -5.213 14.531 1.00 83.81 102 GLU A N 1
ATOM 798 C CA . GLU A 1 102 ? 4.176 -4.361 14.376 1.00 83.81 102 GLU A CA 1
ATOM 799 C C . GLU A 1 102 ? 4.458 -4.069 12.898 1.00 83.81 102 GLU A C 1
ATOM 801 O O . GLU A 1 102 ? 4.537 -2.909 12.499 1.00 83.81 102 GLU A O 1
ATOM 806 N N . LEU A 1 103 ? 4.496 -5.108 12.057 1.00 87.44 103 LEU A N 1
ATOM 807 C CA . LEU A 1 103 ? 4.726 -4.983 10.616 1.00 87.44 103 LEU A CA 1
ATOM 808 C C . LEU A 1 103 ? 3.640 -4.151 9.917 1.00 87.44 103 LEU A C 1
ATOM 810 O O . LEU A 1 103 ? 3.941 -3.432 8.963 1.00 87.44 103 LEU A O 1
ATOM 814 N N . ALA A 1 104 ? 2.386 -4.228 10.369 1.00 87.56 104 ALA A N 1
ATOM 815 C CA . ALA A 1 104 ? 1.301 -3.417 9.827 1.00 87.56 104 ALA A CA 1
ATOM 816 C C . ALA A 1 104 ? 1.462 -1.927 10.181 1.00 87.56 104 ALA A C 1
ATOM 818 O O . ALA A 1 104 ? 1.270 -1.088 9.298 1.00 87.56 104 ALA A O 1
ATOM 819 N N . HIS A 1 105 ? 1.859 -1.588 11.415 1.00 85.81 105 HIS A N 1
ATOM 820 C CA . HIS A 1 105 ? 2.197 -0.208 11.798 1.00 85.81 105 HIS A CA 1
ATOM 821 C C . HIS A 1 105 ? 3.349 0.328 10.947 1.00 85.81 105 HIS A C 1
ATOM 823 O O . HIS A 1 105 ? 3.220 1.364 10.293 1.00 85.81 105 HIS A O 1
ATOM 829 N N . ASP A 1 106 ? 4.431 -0.438 10.891 1.00 86.62 106 ASP A N 1
ATOM 830 C CA . ASP A 1 106 ? 5.643 -0.147 10.137 1.00 86.62 106 ASP A CA 1
ATOM 831 C C . ASP A 1 106 ? 5.369 0.084 8.647 1.00 86.62 106 ASP A C 1
ATOM 833 O O . ASP A 1 106 ? 5.912 1.006 8.034 1.00 86.62 106 ASP A O 1
ATOM 837 N N . CYS A 1 107 ? 4.507 -0.744 8.054 1.00 88.88 107 CYS A N 1
ATOM 838 C CA . CYS A 1 107 ? 4.103 -0.632 6.658 1.00 88.88 107 CYS A CA 1
ATOM 839 C C . CYS A 1 107 ? 3.286 0.643 6.406 1.00 88.88 107 CYS A C 1
ATOM 841 O O . CYS A 1 107 ? 3.553 1.363 5.441 1.00 88.88 107 CYS A O 1
ATOM 843 N N . VAL A 1 108 ? 2.322 0.953 7.281 1.00 86.88 108 VAL A N 1
ATOM 844 C CA . VAL A 1 108 ? 1.510 2.176 7.194 1.00 86.88 108 VAL A CA 1
ATOM 845 C C . VAL A 1 108 ? 2.399 3.413 7.283 1.00 86.88 108 VAL A C 1
ATOM 847 O O . VAL A 1 108 ? 2.308 4.288 6.420 1.00 86.88 108 VAL A O 1
ATOM 850 N N . ASP A 1 109 ? 3.297 3.470 8.264 1.00 86.44 109 ASP A N 1
ATOM 851 C CA . ASP A 1 109 ? 4.205 4.601 8.431 1.00 86.44 109 ASP A CA 1
ATOM 852 C C . ASP A 1 109 ? 5.190 4.712 7.258 1.00 86.44 109 ASP A C 1
ATOM 854 O O . ASP A 1 109 ? 5.380 5.801 6.719 1.00 86.44 109 ASP A O 1
ATOM 858 N N . ALA A 1 110 ? 5.763 3.601 6.788 1.00 85.44 110 ALA A N 1
ATOM 859 C CA . ALA A 1 110 ? 6.658 3.589 5.630 1.00 85.44 110 ALA A CA 1
ATOM 860 C C . ALA A 1 110 ? 5.998 4.105 4.340 1.00 85.44 110 ALA A C 1
ATOM 862 O O . ALA A 1 110 ? 6.657 4.777 3.545 1.00 85.44 110 ALA A O 1
ATOM 863 N N . LEU A 1 111 ? 4.718 3.789 4.119 1.00 86.12 111 LEU A N 1
ATOM 864 C CA . LEU A 1 111 ? 3.993 4.161 2.902 1.00 86.12 111 LEU A CA 1
ATOM 865 C C . LEU A 1 111 ? 3.383 5.561 2.970 1.00 86.12 111 LEU A C 1
ATOM 867 O O . LEU A 1 111 ? 3.364 6.266 1.957 1.00 86.12 111 LEU A O 1
ATOM 871 N N . LEU A 1 112 ? 2.847 5.953 4.126 1.00 81.69 112 LEU A N 1
ATOM 872 C CA . LEU A 1 112 ? 2.015 7.149 4.261 1.00 81.69 112 LEU A CA 1
ATOM 873 C C . LEU A 1 112 ? 2.739 8.343 4.887 1.00 81.69 112 LEU A C 1
ATOM 875 O O . LEU A 1 112 ? 2.364 9.482 4.594 1.00 81.69 112 LEU A O 1
ATOM 879 N N . LEU A 1 113 ? 3.782 8.139 5.702 1.00 77.88 113 LEU A N 1
ATOM 880 C CA . LEU A 1 113 ? 4.556 9.269 6.213 1.00 77.88 113 LEU A CA 1
ATOM 881 C C . LEU A 1 113 ? 5.330 9.926 5.077 1.00 77.88 113 LEU A C 1
ATOM 883 O O . LEU A 1 113 ? 6.105 9.284 4.369 1.00 77.88 113 LEU A O 1
ATOM 887 N N . LYS A 1 114 ? 5.176 11.247 4.964 1.00 71.25 114 LYS A N 1
ATOM 888 C CA . LYS A 1 114 ? 5.928 12.092 4.031 1.00 71.25 114 LYS A CA 1
ATOM 889 C C . LYS A 1 114 ? 7.392 12.207 4.471 1.00 71.25 114 LYS A C 1
ATOM 891 O O . LYS A 1 114 ? 7.838 13.265 4.902 1.00 71.25 114 LYS A O 1
ATOM 896 N N . THR A 1 115 ? 8.152 11.123 4.355 1.00 65.56 115 THR A N 1
ATOM 897 C CA . THR A 1 115 ? 9.587 11.113 4.657 1.00 65.56 115 THR A CA 1
ATOM 898 C C . THR A 1 115 ? 10.337 11.662 3.450 1.00 65.56 115 THR A C 1
ATOM 900 O O . THR A 1 115 ? 10.233 11.109 2.357 1.00 65.56 115 THR A O 1
ATOM 903 N N . GLY A 1 116 ? 11.052 12.780 3.606 1.00 60.41 116 GLY A N 1
ATOM 904 C CA . GLY A 1 116 ? 11.796 13.395 2.496 1.00 60.41 116 GLY A CA 1
ATOM 905 C C . GLY A 1 116 ? 10.922 13.752 1.281 1.00 60.41 116 GLY A C 1
ATOM 906 O O . GLY A 1 116 ? 11.387 13.723 0.147 1.00 60.41 116 GLY A O 1
ATOM 907 N N . GLY A 1 117 ? 9.624 14.012 1.489 1.00 66.06 117 GLY A N 1
ATOM 908 C CA . GLY A 1 117 ? 8.675 14.309 0.409 1.00 66.06 117 GLY A CA 1
ATOM 909 C C . GLY A 1 117 ? 8.302 13.118 -0.489 1.00 66.06 117 GLY A C 1
ATOM 910 O O . GLY A 1 117 ? 7.668 13.330 -1.529 1.00 66.06 117 GLY A O 1
ATOM 911 N N . VAL A 1 118 ? 8.663 11.887 -0.110 1.00 71.81 118 VAL A N 1
ATOM 912 C CA . VAL A 1 118 ? 8.296 10.634 -0.789 1.00 71.81 118 VAL A CA 1
ATOM 913 C C . VAL A 1 118 ? 7.258 9.894 0.052 1.00 71.81 118 VAL A C 1
ATOM 915 O O . VAL A 1 118 ? 7.442 9.704 1.248 1.00 71.81 118 VAL A O 1
ATOM 918 N N . TRP A 1 119 ? 6.147 9.516 -0.577 1.00 80.31 119 TRP A N 1
ATOM 919 C CA . TRP A 1 119 ? 5.062 8.738 0.025 1.00 80.31 119 TRP A CA 1
ATOM 920 C C . TRP A 1 119 ? 4.212 8.118 -1.091 1.00 80.31 119 TRP A C 1
ATOM 922 O O . TRP A 1 119 ? 4.243 8.586 -2.237 1.00 80.31 119 TRP A O 1
ATOM 932 N N . ILE A 1 120 ? 3.454 7.070 -0.771 1.00 81.75 120 ILE A N 1
ATOM 933 C CA . ILE A 1 120 ? 2.758 6.241 -1.763 1.00 81.75 120 ILE A CA 1
ATOM 934 C C . ILE A 1 120 ? 1.772 7.032 -2.619 1.00 81.75 120 ILE A C 1
ATOM 936 O O . ILE A 1 120 ? 1.728 6.825 -3.827 1.00 81.75 120 ILE A O 1
ATOM 940 N N . GLY A 1 121 ? 1.037 7.989 -2.051 1.00 74.31 121 GLY A N 1
ATOM 941 C CA . GLY A 1 121 ? 0.055 8.725 -2.839 1.00 74.31 121 GLY A CA 1
ATOM 942 C C . GLY A 1 121 ? 0.675 9.706 -3.830 1.00 74.31 121 GLY A C 1
ATOM 943 O O . GLY A 1 121 ? 0.177 9.838 -4.946 1.00 74.31 121 GLY A O 1
ATOM 944 N N . LYS A 1 122 ? 1.843 10.289 -3.519 1.00 76.88 122 LYS A N 1
ATOM 945 C CA . LYS A 1 122 ? 2.637 11.018 -4.523 1.00 76.88 122 LYS A CA 1
ATOM 946 C C . LYS A 1 122 ? 3.098 10.082 -5.636 1.00 76.88 122 LYS A C 1
ATOM 948 O O . LYS A 1 122 ? 3.059 10.476 -6.795 1.00 76.88 122 LYS A O 1
ATOM 953 N N . ARG A 1 123 ? 3.511 8.853 -5.307 1.00 79.06 123 ARG A N 1
ATOM 954 C CA . ARG A 1 123 ? 3.936 7.874 -6.318 1.00 79.06 123 ARG A CA 1
ATOM 955 C C . ARG A 1 123 ? 2.781 7.424 -7.199 1.00 79.06 123 ARG A C 1
ATOM 957 O O . ARG A 1 123 ? 2.922 7.463 -8.410 1.00 79.06 123 ARG A O 1
ATOM 964 N N . ILE A 1 124 ? 1.623 7.099 -6.632 1.00 75.75 124 ILE A N 1
ATOM 965 C CA . ILE A 1 124 ? 0.428 6.751 -7.413 1.00 75.75 124 ILE A CA 1
ATOM 966 C C . ILE A 1 124 ? -0.020 7.932 -8.282 1.00 75.75 124 ILE A C 1
ATOM 968 O O . ILE A 1 124 ? -0.364 7.734 -9.442 1.00 75.75 124 ILE A O 1
ATOM 972 N N . ALA A 1 125 ? 0.043 9.166 -7.774 1.00 72.25 125 ALA A N 1
ATOM 973 C CA . ALA A 1 125 ? -0.256 10.357 -8.568 1.00 72.25 125 ALA A CA 1
ATOM 974 C C . ALA A 1 125 ? 0.725 10.564 -9.736 1.00 72.25 125 ALA A C 1
ATOM 976 O O . ALA A 1 125 ? 0.308 10.983 -10.808 1.00 72.25 125 ALA A O 1
ATOM 977 N N . GLN A 1 126 ? 2.011 10.247 -9.562 1.00 76.06 126 GLN A N 1
ATOM 978 C CA . GLN A 1 126 ? 3.001 10.281 -10.649 1.00 76.06 126 GLN A CA 1
ATOM 979 C C . GLN A 1 126 ? 2.748 9.217 -11.726 1.00 76.06 126 GLN A C 1
ATOM 981 O O . GLN A 1 126 ? 3.221 9.371 -12.846 1.00 76.06 126 GLN A O 1
ATOM 986 N N . LEU A 1 127 ? 1.997 8.160 -11.404 1.00 72.06 127 LEU A N 1
ATOM 987 C CA . LEU A 1 127 ? 1.573 7.129 -12.353 1.00 72.06 127 LEU A CA 1
ATOM 988 C C . LEU A 1 127 ? 0.270 7.507 -13.082 1.00 72.06 127 LEU A C 1
ATOM 990 O O . LEU A 1 127 ? -0.281 6.686 -13.815 1.00 72.06 127 LEU A O 1
ATOM 994 N N . HIS A 1 128 ? -0.255 8.719 -12.870 1.00 68.88 128 HIS A N 1
ATOM 995 C CA . HIS A 1 128 ? -1.499 9.152 -13.493 1.00 68.88 128 HIS A CA 1
ATOM 996 C C . HIS A 1 128 ? -1.392 9.174 -15.021 1.00 68.88 128 HIS A C 1
ATOM 998 O O . HIS A 1 128 ? -0.420 9.675 -15.580 1.00 68.88 128 HIS A O 1
ATOM 1004 N N . GLY A 1 129 ? -2.406 8.619 -15.686 1.00 65.69 129 GLY A N 1
ATOM 1005 C CA . GLY A 1 129 ? -2.435 8.475 -17.143 1.00 65.69 129 GLY A CA 1
ATOM 1006 C C . GLY A 1 129 ? -1.644 7.279 -17.684 1.00 65.69 129 GLY A C 1
ATOM 1007 O O . GLY A 1 129 ? -1.718 7.016 -18.880 1.00 65.69 129 GLY A O 1
ATOM 1008 N N . LEU A 1 130 ? -0.929 6.527 -16.837 1.00 70.62 130 LEU A N 1
ATOM 1009 C CA . LEU A 1 130 ? -0.295 5.276 -17.250 1.00 70.62 130 LEU A CA 1
ATOM 1010 C C . LEU A 1 130 ? -1.299 4.118 -17.256 1.00 70.62 130 LEU A C 1
ATOM 1012 O O . LEU A 1 130 ? -2.184 4.025 -16.399 1.00 70.62 130 LEU A O 1
ATOM 1016 N N . GLU A 1 131 ? -1.101 3.178 -18.179 1.00 70.00 131 GLU A N 1
ATOM 1017 C CA . GLU A 1 131 ? -1.808 1.897 -18.171 1.00 70.00 131 GLU A CA 1
ATOM 1018 C C . GLU A 1 131 ? -1.643 1.187 -16.816 1.00 70.00 131 GLU A C 1
ATOM 1020 O O . GLU A 1 131 ? -0.618 1.299 -16.135 1.00 70.00 131 GLU A O 1
ATOM 1025 N N . ALA A 1 132 ? -2.680 0.454 -16.408 1.00 71.12 132 ALA A N 1
ATOM 1026 C CA . ALA A 1 132 ? -2.730 -0.287 -15.147 1.00 71.12 132 ALA A CA 1
ATOM 1027 C C . ALA A 1 132 ? -2.620 0.554 -13.852 1.00 71.12 132 ALA A C 1
ATOM 1029 O O . ALA A 1 132 ? -2.488 -0.027 -12.770 1.00 71.12 132 ALA A O 1
ATOM 1030 N N . MET A 1 133 ? -2.744 1.891 -13.905 1.00 78.94 133 MET A N 1
ATOM 1031 C CA . MET A 1 133 ? -2.817 2.746 -12.702 1.00 78.94 133 MET A CA 1
ATOM 1032 C C . MET A 1 133 ? -3.914 2.279 -11.728 1.00 78.94 133 MET A C 1
ATOM 1034 O O . MET A 1 133 ? -3.706 2.267 -10.510 1.00 78.94 133 MET A O 1
ATOM 1038 N N . ASP A 1 134 ? -5.063 1.848 -12.253 1.00 77.75 134 ASP A N 1
ATOM 1039 C CA . ASP A 1 134 ? -6.171 1.331 -11.446 1.00 77.75 134 ASP A CA 1
ATOM 1040 C C . ASP A 1 134 ? -5.780 0.096 -10.633 1.00 77.75 134 ASP A C 1
ATOM 1042 O O . ASP A 1 134 ? -6.202 -0.043 -9.487 1.00 77.75 134 ASP A O 1
ATOM 1046 N N . ILE A 1 135 ? -4.928 -0.773 -11.185 1.00 82.19 135 ILE A N 1
ATOM 1047 C CA . ILE A 1 135 ? -4.467 -1.993 -10.513 1.00 82.19 135 ILE A CA 1
ATOM 1048 C C . ILE A 1 135 ? -3.505 -1.634 -9.377 1.00 82.19 135 ILE A C 1
ATOM 1050 O O . ILE A 1 135 ? -3.626 -2.173 -8.279 1.00 82.19 135 ILE A O 1
ATOM 1054 N N . ALA A 1 136 ? -2.589 -0.684 -9.593 1.00 84.31 136 ALA A N 1
ATOM 1055 C CA . ALA A 1 136 ? -1.717 -0.191 -8.525 1.00 84.31 136 ALA A CA 1
ATOM 1056 C C . ALA A 1 136 ? -2.518 0.511 -7.416 1.00 84.31 136 ALA A C 1
ATOM 1058 O O . ALA A 1 136 ? -2.285 0.277 -6.231 1.00 84.31 136 ALA A O 1
ATOM 1059 N N . THR A 1 137 ? -3.516 1.312 -7.795 1.00 83.00 137 THR A N 1
ATOM 1060 C CA . THR A 1 137 ? -4.440 1.958 -6.852 1.00 83.00 137 THR A CA 1
ATOM 1061 C C . THR A 1 137 ? -5.217 0.926 -6.037 1.00 83.00 137 THR A C 1
ATOM 1063 O O . THR A 1 137 ? -5.315 1.050 -4.818 1.00 83.00 137 THR A O 1
ATOM 1066 N N . GLN A 1 138 ? -5.728 -0.117 -6.688 1.00 84.06 138 GLN A N 1
ATOM 1067 C CA . GLN A 1 138 ? -6.437 -1.207 -6.028 1.00 84.06 138 GLN A CA 1
ATOM 1068 C C . GLN A 1 138 ? -5.517 -1.988 -5.080 1.00 84.06 138 GLN A C 1
ATOM 1070 O O . GLN A 1 138 ? -5.888 -2.223 -3.933 1.00 84.06 138 GLN A O 1
ATOM 1075 N N . GLY A 1 139 ? -4.293 -2.312 -5.506 1.00 88.38 139 GLY A N 1
ATOM 1076 C CA . GLY A 1 139 ? -3.296 -2.963 -4.654 1.00 88.38 139 GLY A CA 1
ATOM 1077 C C . GLY A 1 139 ? -2.961 -2.143 -3.404 1.00 88.38 139 GLY A C 1
ATOM 1078 O O . GLY A 1 139 ? -2.832 -2.703 -2.317 1.00 88.38 139 GLY A O 1
ATOM 1079 N N . PHE A 1 140 ? -2.888 -0.815 -3.533 1.00 88.88 140 PHE A N 1
ATOM 1080 C CA . PHE A 1 140 ? -2.700 0.090 -2.398 1.00 88.88 140 PHE A CA 1
ATOM 1081 C C . PHE A 1 140 ? -3.888 0.042 -1.433 1.00 88.88 140 PHE A C 1
ATOM 1083 O O . PHE A 1 140 ? -3.688 -0.119 -0.229 1.00 88.88 140 PHE A O 1
ATOM 1090 N N . ILE A 1 141 ? -5.116 0.139 -1.952 1.00 87.56 141 ILE A N 1
ATOM 1091 C CA . ILE A 1 141 ? -6.338 0.069 -1.139 1.00 87.56 141 ILE A CA 1
ATOM 1092 C C . ILE A 1 141 ? -6.384 -1.251 -0.363 1.00 87.56 141 ILE A C 1
ATOM 1094 O O . ILE A 1 141 ? -6.599 -1.239 0.84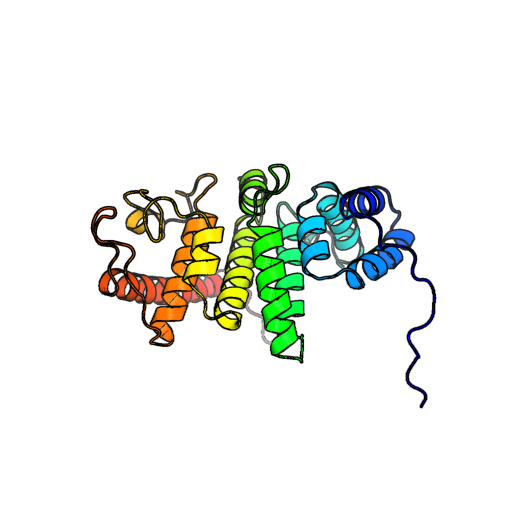6 1.00 87.56 141 ILE A O 1
ATOM 1098 N N . GLU A 1 142 ? -6.124 -2.378 -1.023 1.00 90.56 142 GLU A N 1
ATOM 1099 C CA . GLU A 1 142 ? -6.153 -3.701 -0.393 1.00 90.56 142 GLU A CA 1
ATOM 1100 C C . GLU A 1 142 ? -5.081 -3.875 0.684 1.00 90.56 142 GLU A C 1
ATOM 1102 O O . GLU A 1 142 ? -5.349 -4.468 1.733 1.00 90.56 142 GLU A O 1
ATOM 1107 N N . LEU A 1 143 ? -3.870 -3.362 0.448 1.00 92.25 143 LEU A N 1
ATOM 1108 C CA . LEU A 1 143 ? -2.796 -3.373 1.438 1.00 92.25 143 LEU A CA 1
ATOM 1109 C C . LEU A 1 143 ? -3.195 -2.562 2.675 1.00 92.25 143 LEU A C 1
ATOM 1111 O O . LEU A 1 143 ? -3.147 -3.079 3.788 1.00 92.25 143 LEU A O 1
ATOM 1115 N N . ILE A 1 144 ? -3.670 -1.330 2.488 1.00 90.12 144 ILE A N 1
ATOM 1116 C CA . ILE A 1 144 ? -4.082 -0.472 3.602 1.00 90.12 144 ILE A CA 1
ATOM 1117 C C . ILE A 1 144 ? -5.297 -1.040 4.344 1.00 90.12 144 ILE A C 1
ATOM 1119 O O . ILE A 1 144 ? -5.330 -1.001 5.572 1.00 90.12 144 ILE A O 1
ATOM 1123 N N . GLN A 1 145 ? -6.271 -1.622 3.643 1.00 89.12 145 GLN A N 1
ATOM 1124 C CA . GLN A 1 145 ? -7.386 -2.324 4.284 1.00 89.12 145 GLN A CA 1
ATOM 1125 C C . GLN A 1 145 ? -6.914 -3.523 5.109 1.00 89.12 145 GLN A C 1
ATOM 1127 O O . GLN A 1 145 ? -7.455 -3.771 6.185 1.00 89.12 145 GLN A O 1
ATOM 1132 N N . THR A 1 146 ? -5.908 -4.253 4.620 1.00 91.31 146 THR A N 1
ATOM 1133 C CA . THR A 1 146 ? -5.301 -5.372 5.350 1.00 91.31 146 THR A CA 1
ATOM 1134 C C . THR A 1 146 ? -4.639 -4.868 6.631 1.00 91.31 146 THR A C 1
ATOM 1136 O O . THR A 1 146 ? -4.931 -5.391 7.706 1.00 91.31 146 THR A O 1
ATOM 1139 N N . CYS A 1 147 ? -3.840 -3.799 6.551 1.00 90.44 147 CYS A N 1
ATOM 1140 C CA . CYS A 1 147 ? -3.267 -3.156 7.734 1.00 90.44 147 CYS A CA 1
ATOM 1141 C C . CYS A 1 147 ? -4.363 -2.684 8.701 1.00 90.44 147 CYS A C 1
ATOM 1143 O O . CYS A 1 147 ? -4.270 -2.941 9.894 1.00 90.44 147 CYS A O 1
ATOM 1145 N N . ALA A 1 148 ? -5.446 -2.080 8.206 1.00 87.06 148 ALA A N 1
ATOM 1146 C CA . ALA A 1 148 ? -6.566 -1.645 9.042 1.00 87.06 148 ALA A CA 1
ATOM 1147 C C . ALA A 1 148 ? -7.286 -2.781 9.758 1.00 87.06 148 ALA A C 1
ATOM 1149 O O . ALA A 1 148 ? -7.646 -2.641 10.927 1.00 87.06 148 ALA A O 1
ATOM 1150 N N . ALA A 1 149 ? -7.467 -3.915 9.089 1.00 86.25 149 ALA A N 1
ATOM 1151 C CA . ALA A 1 149 ? -8.055 -5.095 9.703 1.00 86.25 149 ALA A CA 1
ATOM 1152 C C . ALA A 1 149 ? -7.151 -5.699 10.794 1.00 86.25 149 ALA A C 1
ATOM 1154 O O . ALA A 1 149 ? -7.669 -6.180 11.801 1.00 86.25 149 ALA A O 1
ATOM 1155 N N . ILE A 1 150 ? -5.826 -5.661 10.604 1.00 86.44 150 ILE A N 1
ATOM 1156 C CA . ILE A 1 150 ? -4.838 -6.150 11.578 1.00 86.44 150 ILE A CA 1
ATOM 1157 C C . ILE A 1 150 ? -4.760 -5.217 12.789 1.00 86.44 150 ILE A C 1
ATOM 1159 O O . ILE A 1 150 ? -4.869 -5.680 13.919 1.00 86.44 150 ILE A O 1
ATOM 1163 N N . LEU A 1 151 ? -4.585 -3.913 12.552 1.00 86.56 151 LEU A N 1
ATOM 1164 C CA . LEU A 1 151 ? -4.343 -2.931 13.609 1.00 86.56 151 LEU A CA 1
ATOM 1165 C C . LEU A 1 151 ? -5.585 -2.660 14.458 1.00 86.56 151 LEU A C 1
ATOM 1167 O O . LEU A 1 151 ? -5.458 -2.360 15.639 1.00 86.56 151 LEU A O 1
ATOM 1171 N N . ARG A 1 152 ? -6.783 -2.729 13.858 1.00 79.19 152 ARG A N 1
ATOM 1172 C CA . ARG A 1 152 ? -8.055 -2.333 14.494 1.00 79.19 152 ARG A CA 1
ATOM 1173 C C . ARG A 1 152 ? -8.033 -0.927 15.114 1.00 79.19 152 ARG A C 1
ATOM 1175 O O . ARG A 1 152 ? -8.861 -0.612 15.961 1.00 79.19 152 ARG A O 1
ATOM 1182 N N . ASP A 1 153 ? -7.136 -0.071 14.633 1.00 76.12 153 ASP A N 1
ATOM 1183 C CA . ASP A 1 153 ? -7.033 1.336 15.004 1.00 76.12 153 ASP A CA 1
ATOM 1184 C C . ASP A 1 153 ? -7.339 2.208 13.775 1.00 76.12 153 ASP A C 1
ATOM 1186 O O . ASP A 1 153 ? -6.438 2.604 13.020 1.00 76.12 153 ASP A O 1
ATOM 1190 N N . PRO A 1 154 ? -8.630 2.479 13.508 1.00 71.25 154 PRO A N 1
ATOM 1191 C CA . PRO A 1 154 ? -9.016 3.320 12.387 1.00 71.25 154 PRO A CA 1
ATOM 1192 C C . PRO A 1 154 ? -8.530 4.763 12.564 1.00 71.25 154 PRO A C 1
ATOM 1194 O O . PRO A 1 154 ? -8.303 5.436 11.564 1.00 71.25 154 PRO A O 1
ATOM 1197 N N . VAL A 1 155 ? -8.326 5.244 13.795 1.00 71.50 155 VAL A N 1
ATOM 1198 C CA . VAL A 1 155 ? -7.873 6.618 14.054 1.00 71.50 155 VAL A CA 1
ATOM 1199 C C . VAL A 1 155 ? -6.424 6.785 13.607 1.00 71.50 155 VAL A C 1
ATOM 1201 O O . VAL A 1 155 ? -6.129 7.716 12.854 1.00 71.50 155 VAL A O 1
ATOM 1204 N N . PHE A 1 156 ? -5.543 5.857 13.989 1.00 77.56 156 PHE A N 1
ATOM 1205 C CA . PHE A 1 156 ? -4.140 5.847 13.573 1.00 77.56 156 PHE A CA 1
ATOM 1206 C C . PHE A 1 156 ? -4.000 5.877 12.048 1.00 77.56 156 PHE A C 1
ATOM 1208 O O . PHE A 1 156 ? -3.332 6.750 11.487 1.00 77.56 156 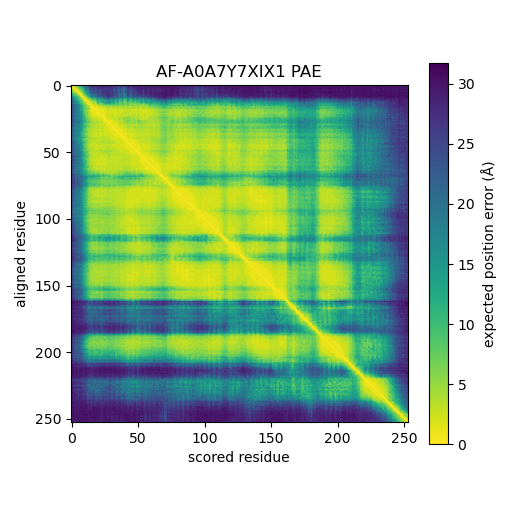PHE A O 1
ATOM 1215 N N . ILE A 1 157 ? -4.675 4.960 11.352 1.00 76.31 157 ILE A N 1
ATOM 1216 C CA . ILE A 1 157 ? -4.545 4.841 9.894 1.00 76.31 157 ILE A CA 1
ATOM 1217 C C . ILE A 1 157 ? -5.123 6.060 9.190 1.00 76.31 157 ILE A C 1
ATOM 1219 O O . ILE A 1 157 ? -4.529 6.567 8.240 1.00 76.31 157 ILE A O 1
ATOM 1223 N N . MET A 1 158 ? -6.263 6.561 9.657 1.00 74.56 158 MET A N 1
ATOM 1224 C CA . MET A 1 158 ? -6.908 7.711 9.034 1.00 74.56 158 MET A CA 1
ATOM 1225 C C . MET A 1 158 ? -6.088 8.983 9.236 1.00 74.56 158 MET A C 1
ATOM 1227 O O . MET A 1 158 ? -5.912 9.740 8.282 1.00 74.56 158 MET A O 1
ATOM 1231 N N . ALA A 1 159 ? -5.472 9.163 10.409 1.00 73.44 159 ALA A N 1
ATOM 1232 C CA . ALA A 1 159 ? -4.513 10.238 10.642 1.00 73.44 159 ALA A CA 1
ATOM 1233 C C . ALA A 1 159 ? -3.339 10.179 9.647 1.00 73.44 159 ALA A C 1
ATOM 1235 O O . ALA A 1 159 ? -2.961 11.208 9.081 1.00 73.44 159 ALA A O 1
ATOM 1236 N N . ARG A 1 160 ? -2.802 8.982 9.360 1.00 77.06 160 ARG A N 1
ATOM 1237 C CA . ARG A 1 160 ? -1.726 8.789 8.367 1.00 77.06 160 ARG A CA 1
ATOM 1238 C C . ARG A 1 160 ? -2.175 8.942 6.921 1.00 77.06 160 ARG A C 1
ATOM 1240 O O . ARG A 1 160 ? -1.403 9.430 6.102 1.00 77.06 160 ARG A O 1
ATOM 1247 N N . LEU A 1 161 ? -3.430 8.636 6.612 1.00 74.56 161 LEU A N 1
ATOM 1248 C CA . LEU A 1 161 ? -4.038 8.977 5.326 1.00 74.56 161 LEU A CA 1
ATOM 1249 C C . LEU A 1 161 ? -4.291 10.490 5.181 1.00 74.56 161 LEU A C 1
ATOM 1251 O O . LEU A 1 161 ? -4.695 10.918 4.106 1.00 74.56 161 LEU A O 1
ATOM 1255 N N . GLY A 1 162 ? -4.029 11.306 6.209 1.00 63.22 162 GLY A N 1
ATOM 1256 C CA . GLY A 1 162 ? -4.025 12.768 6.159 1.00 63.22 162 GLY A CA 1
ATOM 1257 C C . GLY A 1 162 ? -5.327 13.402 6.643 1.00 63.22 162 GLY A C 1
ATOM 1258 O O . GLY A 1 162 ? -6.143 13.824 5.829 1.00 63.22 162 GLY A O 1
ATOM 1259 N N . ILE A 1 163 ? -5.507 13.533 7.959 1.00 50.97 163 ILE A N 1
ATOM 1260 C CA . ILE A 1 163 ? -6.611 14.311 8.541 1.00 50.97 163 ILE A CA 1
ATOM 1261 C C . ILE A 1 163 ? -6.103 15.683 8.978 1.00 50.97 163 ILE A C 1
ATOM 1263 O O . ILE A 1 163 ? -5.199 15.787 9.801 1.00 50.97 163 ILE A O 1
ATOM 1267 N N . GLY A 1 164 ? -6.755 16.724 8.461 1.00 44.34 164 GLY A N 1
ATOM 1268 C CA . GLY A 1 164 ? -6.835 18.033 9.112 1.00 44.34 164 GLY A CA 1
ATOM 1269 C C . GLY A 1 164 ? -8.261 18.431 9.522 1.00 44.34 164 GLY A C 1
ATOM 1270 O O . GLY A 1 164 ? -8.414 19.408 10.240 1.00 44.34 164 GLY A O 1
ATOM 1271 N N . GLY A 1 165 ? -9.312 17.705 9.101 1.00 44.44 165 GLY A N 1
ATOM 1272 C CA . GLY A 1 165 ? -10.694 18.157 9.329 1.00 44.44 165 GLY A CA 1
ATOM 1273 C C . GLY A 1 165 ? -11.801 17.171 8.950 1.00 44.44 165 GLY A C 1
ATOM 1274 O O . GLY A 1 165 ? -12.673 17.545 8.183 1.00 44.44 165 GLY A O 1
ATOM 1275 N N . GLY A 1 166 ? -11.758 15.930 9.452 1.00 54.09 166 GLY A N 1
ATOM 1276 C CA . GLY A 1 166 ? -12.803 14.911 9.228 1.00 54.09 166 GLY A CA 1
ATOM 1277 C C . GLY A 1 166 ? -12.310 13.631 8.533 1.00 54.09 166 GLY A C 1
ATOM 1278 O O . GLY A 1 166 ? -11.119 13.523 8.235 1.00 54.09 166 GLY A O 1
ATOM 1279 N N . TRP A 1 167 ? -13.191 12.643 8.307 1.00 54.97 167 TRP A N 1
ATOM 1280 C CA . TRP A 1 167 ? -12.819 11.339 7.724 1.00 54.97 167 TRP A CA 1
ATOM 1281 C C . TRP A 1 167 ? -12.311 11.459 6.286 1.00 54.97 167 TRP A C 1
ATOM 1283 O O . TRP A 1 167 ? -11.523 10.617 5.857 1.00 54.97 167 TRP A O 1
ATOM 1293 N N . PHE A 1 168 ? -12.725 12.495 5.553 1.00 61.56 168 PHE A N 1
ATOM 1294 C CA . PHE A 1 168 ? -12.271 12.758 4.186 1.00 61.56 168 PHE A CA 1
ATOM 1295 C C . PHE A 1 168 ? -11.507 14.085 4.051 1.00 61.56 168 PHE A C 1
ATOM 1297 O O . PHE A 1 168 ? -11.145 14.482 2.943 1.00 61.56 168 PHE A O 1
ATOM 1304 N N . GLY A 1 169 ? -11.181 14.739 5.174 1.00 54.81 169 GLY A N 1
ATOM 1305 C CA . GLY A 1 169 ? -10.756 16.141 5.183 1.00 54.81 169 GLY A CA 1
ATOM 1306 C C . GLY A 1 169 ? -11.906 17.040 4.722 1.00 54.81 169 GLY A C 1
ATOM 1307 O O . GLY A 1 169 ? -12.918 16.545 4.248 1.00 54.81 169 GLY A O 1
ATOM 1308 N N . ALA A 1 170 ? -11.768 18.361 4.805 1.00 52.78 170 ALA A N 1
ATOM 1309 C CA . ALA A 1 170 ? -12.818 19.317 4.419 1.00 52.78 170 ALA A CA 1
ATOM 1310 C C . ALA A 1 170 ? -13.226 19.288 2.914 1.00 52.78 170 ALA A C 1
ATOM 1312 O O . ALA A 1 170 ? -13.783 20.251 2.387 1.00 52.78 170 ALA A O 1
ATOM 1313 N N . GLU A 1 171 ? -12.923 18.208 2.189 1.00 56.03 171 GLU A N 1
ATOM 1314 C CA . GLU A 1 171 ? -13.329 17.951 0.820 1.00 56.03 171 GLU A CA 1
ATOM 1315 C C . GLU A 1 171 ? -14.851 17.769 0.722 1.00 56.03 171 GLU A C 1
ATOM 1317 O O . GLU A 1 171 ? -15.443 16.793 1.185 1.00 56.03 171 GLU A O 1
ATOM 1322 N N . THR A 1 172 ? -15.505 18.710 0.049 1.00 51.41 172 THR A N 1
ATOM 1323 C CA . THR A 1 172 ? -16.931 18.631 -0.266 1.00 51.41 172 THR A CA 1
ATOM 1324 C C . THR A 1 172 ? -17.171 17.784 -1.524 1.00 51.41 172 THR A C 1
ATOM 1326 O O . THR A 1 172 ? -16.368 17.752 -2.460 1.00 51.41 172 THR A O 1
ATOM 1329 N N . GLY A 1 173 ? -18.295 17.057 -1.565 1.00 50.38 173 GLY A N 1
ATOM 1330 C CA . GLY A 1 173 ? -18.699 16.274 -2.742 1.00 50.38 173 GLY A CA 1
ATOM 1331 C C . GLY A 1 173 ? -17.950 14.950 -2.949 1.00 50.38 173 GLY A C 1
ATOM 1332 O O . GLY A 1 173 ? -18.072 14.343 -4.014 1.00 50.38 173 GLY A O 1
ATOM 1333 N N . VAL A 1 174 ? -17.213 14.468 -1.943 1.00 56.31 174 VAL A N 1
ATOM 1334 C CA . VAL A 1 174 ? -16.502 13.175 -1.975 1.00 56.31 174 VAL A CA 1
ATOM 1335 C C . VAL A 1 174 ? -17.450 12.022 -2.306 1.00 56.31 174 VAL A C 1
ATOM 1337 O O . VAL A 1 174 ? -17.116 11.174 -3.130 1.00 56.31 174 VAL A O 1
ATOM 1340 N N . ALA A 1 175 ? -18.673 12.051 -1.773 1.00 49.03 175 ALA A N 1
ATOM 1341 C CA . ALA A 1 175 ? -19.710 11.070 -2.069 1.00 49.03 175 ALA A CA 1
ATOM 1342 C C . ALA A 1 175 ? -20.057 10.954 -3.562 1.00 49.03 175 ALA A C 1
ATOM 1344 O O . ALA A 1 175 ? -20.153 9.855 -4.101 1.00 49.03 175 ALA A O 1
ATOM 1345 N N . ALA A 1 176 ? -20.184 12.088 -4.255 1.00 48.78 176 ALA A N 1
ATOM 1346 C CA . ALA A 1 176 ? -20.496 12.125 -5.683 1.00 48.78 176 ALA A CA 1
ATOM 1347 C C . ALA A 1 176 ? -19.306 11.700 -6.562 1.00 48.78 176 ALA A C 1
ATOM 1349 O O . ALA A 1 176 ? -19.495 11.281 -7.707 1.00 48.78 176 ALA A O 1
ATOM 1350 N N . ARG A 1 177 ? -18.080 11.812 -6.033 1.00 55.38 177 ARG A N 1
ATOM 1351 C CA . ARG A 1 177 ? -16.834 11.456 -6.722 1.00 55.38 177 ARG A CA 1
ATOM 1352 C C . ARG A 1 177 ? -16.445 9.999 -6.493 1.00 55.38 177 ARG A C 1
ATOM 1354 O O . ARG A 1 177 ? -15.930 9.394 -7.421 1.00 55.38 177 ARG A O 1
ATOM 1361 N N . LEU A 1 178 ? -16.749 9.416 -5.324 1.00 54.19 178 LEU A N 1
ATOM 1362 C CA . LEU A 1 178 ? -16.410 8.034 -4.942 1.00 54.19 178 LEU A CA 1
ATOM 1363 C C . LEU A 1 178 ? -16.983 6.949 -5.884 1.00 54.19 178 LEU A C 1
ATOM 1365 O O . LEU A 1 178 ? -16.447 5.846 -5.925 1.00 54.19 178 LEU A O 1
ATOM 1369 N N . GLY A 1 179 ? -18.016 7.268 -6.671 1.00 44.75 179 GLY A N 1
ATOM 1370 C CA . GLY A 1 179 ? -18.623 6.361 -7.651 1.00 44.75 179 GLY A CA 1
ATOM 1371 C C . GLY A 1 179 ? -18.206 6.566 -9.114 1.00 44.75 179 GLY A C 1
ATOM 1372 O O . GLY A 1 179 ? -18.760 5.889 -9.978 1.00 44.75 179 GLY A O 1
ATOM 1373 N N . LYS A 1 180 ? -17.291 7.497 -9.434 1.00 48.19 180 LYS A N 1
ATOM 1374 C CA . LYS A 1 180 ? -16.943 7.850 -10.826 1.00 48.19 180 LYS A CA 1
ATOM 1375 C C . LYS A 1 180 ? -15.441 7.721 -11.083 1.00 48.19 180 LYS A C 1
ATOM 1377 O O . LYS A 1 180 ? -14.663 8.585 -10.692 1.00 48.19 180 LYS A O 1
ATOM 1382 N N . ALA A 1 181 ? -15.051 6.672 -11.811 1.00 43.94 181 ALA A N 1
ATOM 1383 C CA . ALA A 1 181 ? -13.656 6.319 -12.108 1.00 43.94 181 ALA A CA 1
ATOM 1384 C C . ALA A 1 181 ? -12.801 7.466 -12.701 1.00 43.94 181 ALA A C 1
ATOM 1386 O O . ALA A 1 181 ? -11.601 7.506 -12.463 1.00 43.94 181 ALA A O 1
ATOM 1387 N N . GLY A 1 182 ? -13.408 8.427 -13.413 1.00 40.06 182 GLY A N 1
ATOM 1388 C CA . GLY A 1 182 ? -12.693 9.509 -14.107 1.00 40.06 182 GLY A CA 1
ATOM 1389 C C . GLY A 1 182 ? -12.508 10.831 -13.346 1.00 40.06 182 GLY A C 1
ATOM 1390 O O . GLY A 1 182 ? -11.864 11.731 -13.870 1.00 40.06 182 GLY A O 1
ATOM 1391 N N . THR A 1 183 ? -13.064 11.004 -12.141 1.00 40.38 183 THR A N 1
ATOM 1392 C CA . THR A 1 183 ? -13.045 12.313 -11.435 1.00 40.38 183 THR A CA 1
ATOM 1393 C C . THR A 1 183 ? -11.908 12.495 -10.429 1.00 40.38 183 THR A C 1
ATOM 1395 O O . THR A 1 183 ? -11.867 13.485 -9.697 1.00 40.38 183 THR A O 1
ATOM 1398 N N . TYR A 1 184 ? -10.984 11.545 -10.355 1.00 50.00 184 TYR A N 1
ATOM 1399 C CA . TYR A 1 184 ? -9.947 11.545 -9.336 1.00 50.00 184 TYR A CA 1
ATOM 1400 C C . TYR A 1 184 ? -8.646 12.120 -9.880 1.00 50.00 184 TYR A C 1
ATOM 1402 O O . TYR A 1 184 ? -7.877 11.435 -10.548 1.00 50.00 184 TYR A O 1
ATOM 1410 N N . GLY A 1 185 ? -8.373 13.377 -9.533 1.00 48.12 185 GLY A N 1
ATOM 1411 C CA . GLY A 1 185 ? -7.010 13.899 -9.560 1.00 48.12 185 GLY A CA 1
ATOM 1412 C C . GLY A 1 185 ? -6.095 13.169 -8.561 1.00 48.12 185 GLY A C 1
ATOM 1413 O O . GLY A 1 185 ? -6.443 12.135 -7.982 1.00 48.12 185 GLY A O 1
ATOM 1414 N N . SER A 1 186 ? -4.933 13.760 -8.290 1.00 50.69 186 SER A N 1
ATOM 1415 C CA . SER A 1 186 ? -3.829 13.211 -7.483 1.00 50.69 186 SER A CA 1
ATOM 1416 C C . SER A 1 186 ? -4.150 12.781 -6.035 1.00 50.69 186 SER A C 1
ATOM 1418 O O . SER A 1 186 ? -3.264 12.249 -5.378 1.00 50.69 186 SER A O 1
ATOM 1420 N N . GLY A 1 187 ? -5.378 12.957 -5.527 1.00 59.66 187 GLY A N 1
ATOM 1421 C CA . GLY A 1 187 ? -5.796 12.566 -4.168 1.00 59.66 187 GLY A CA 1
ATOM 1422 C C . GLY A 1 187 ? -6.883 11.483 -4.074 1.00 59.66 187 GLY A C 1
ATOM 1423 O O . GLY A 1 187 ? -7.138 10.960 -2.991 1.00 59.66 187 GLY A O 1
ATOM 1424 N N . GLY A 1 188 ? -7.529 11.089 -5.178 1.00 68.81 188 GLY A N 1
ATOM 1425 C CA . GLY A 1 188 ? -8.722 10.231 -5.096 1.00 68.81 188 GLY A CA 1
ATOM 1426 C C . GLY A 1 188 ? -8.480 8.799 -4.611 1.00 68.81 188 GLY A C 1
ATOM 1427 O O . GLY A 1 188 ? -9.363 8.196 -4.006 1.00 68.81 188 GLY A O 1
ATOM 1428 N N . HIS A 1 189 ? -7.274 8.265 -4.800 1.00 72.69 189 HIS A N 1
ATOM 1429 C CA . HIS A 1 189 ? -6.885 6.953 -4.276 1.00 72.69 189 HIS A CA 1
ATOM 1430 C C . HIS A 1 189 ? -6.842 6.928 -2.737 1.00 72.69 189 HIS A C 1
ATOM 1432 O O . HIS A 1 189 ? -7.189 5.913 -2.135 1.00 72.69 189 HIS A O 1
ATOM 1438 N N . ILE A 1 190 ? -6.497 8.051 -2.092 1.00 75.69 190 ILE A N 1
ATOM 1439 C CA . ILE A 1 190 ? -6.525 8.192 -0.629 1.00 75.69 190 ILE A CA 1
ATOM 1440 C C . ILE A 1 190 ? -7.967 8.163 -0.121 1.00 75.69 190 ILE A C 1
ATOM 1442 O O . ILE A 1 190 ? -8.274 7.422 0.810 1.00 75.69 190 ILE A O 1
ATOM 1446 N N . ASN A 1 191 ? -8.881 8.878 -0.780 1.00 74.38 191 ASN A N 1
ATOM 1447 C CA . ASN A 1 191 ? -10.304 8.836 -0.433 1.00 74.38 191 ASN A CA 1
ATOM 1448 C C . ASN A 1 191 ? -10.929 7.459 -0.658 1.00 74.38 191 ASN A C 1
ATOM 1450 O O . ASN A 1 191 ? -11.707 7.002 0.176 1.00 74.38 191 ASN A O 1
ATOM 1454 N N . ARG A 1 192 ? -10.554 6.751 -1.729 1.00 75.75 192 ARG A N 1
ATOM 1455 C CA . ARG A 1 192 ? -10.993 5.365 -1.939 1.00 75.75 192 ARG A CA 1
ATOM 1456 C C . ARG A 1 192 ? -10.484 4.438 -0.836 1.00 75.75 192 ARG A C 1
ATOM 1458 O O . ARG A 1 192 ? -11.263 3.631 -0.344 1.00 75.75 192 ARG A O 1
ATOM 1465 N N . ALA A 1 193 ? -9.234 4.586 -0.394 1.00 79.25 193 ALA A N 1
ATOM 1466 C CA . ALA A 1 193 ? -8.707 3.815 0.733 1.00 79.25 193 ALA A CA 1
ATOM 1467 C C . ALA A 1 193 ? -9.466 4.108 2.040 1.00 79.25 193 ALA A C 1
ATOM 1469 O O . ALA A 1 193 ? -9.877 3.173 2.724 1.00 79.25 193 ALA A O 1
ATOM 1470 N N . ARG A 1 194 ? -9.735 5.384 2.350 1.00 78.56 194 ARG A N 1
ATOM 1471 C CA . ARG A 1 194 ? -10.544 5.797 3.514 1.00 78.56 194 ARG A CA 1
ATOM 1472 C C . ARG A 1 194 ? -11.939 5.177 3.481 1.00 7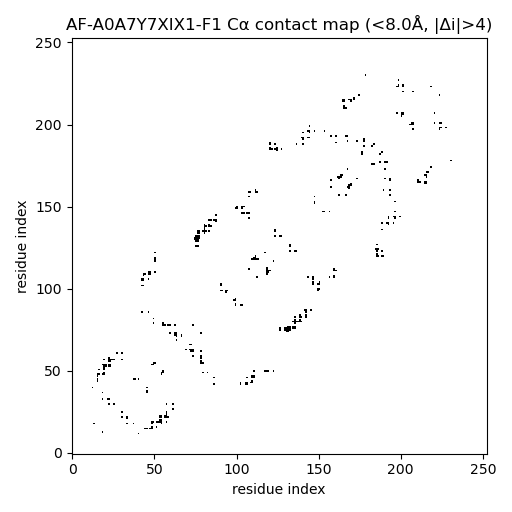8.56 194 ARG A C 1
ATOM 1474 O O . ARG A 1 194 ? -12.349 4.523 4.437 1.00 78.56 194 ARG A O 1
ATOM 1481 N N . PHE A 1 195 ? -12.639 5.307 2.354 1.00 78.38 195 PHE A N 1
ATOM 1482 C CA . PHE A 1 195 ? -13.955 4.698 2.169 1.00 78.38 195 PHE A CA 1
ATOM 1483 C C . PHE A 1 195 ? -13.907 3.182 2.377 1.00 78.38 195 PHE A C 1
ATOM 1485 O O . PHE A 1 195 ? -14.728 2.626 3.100 1.00 78.38 195 PHE A O 1
ATOM 1492 N N . ALA A 1 196 ? -12.908 2.515 1.803 1.00 80.12 196 ALA A N 1
ATOM 1493 C CA . ALA A 1 196 ? -12.760 1.073 1.887 1.00 80.12 196 ALA A CA 1
ATOM 1494 C C . ALA A 1 196 ? -12.481 0.588 3.327 1.00 80.12 196 ALA A C 1
ATOM 1496 O O . ALA A 1 196 ? -12.960 -0.482 3.709 1.00 80.12 196 ALA A O 1
ATOM 1497 N N . ILE A 1 197 ? -11.758 1.362 4.147 1.00 79.12 197 ILE A N 1
ATOM 1498 C CA . ILE A 1 197 ? -11.574 1.084 5.584 1.00 79.12 197 ILE A CA 1
ATOM 1499 C C . ILE A 1 197 ? -12.905 1.215 6.329 1.00 79.12 197 ILE A C 1
ATOM 1501 O O . ILE A 1 197 ? -13.293 0.292 7.047 1.00 79.12 197 ILE A O 1
ATOM 1505 N N . LEU A 1 198 ? -13.612 2.336 6.140 1.00 77.69 198 LEU A N 1
ATOM 1506 C CA . LEU A 1 198 ? -14.891 2.605 6.806 1.00 77.69 198 LEU A CA 1
ATOM 1507 C C . LEU A 1 198 ? -15.939 1.551 6.438 1.00 77.69 198 LEU A C 1
ATOM 1509 O O . LEU A 1 198 ? -16.620 1.027 7.314 1.00 77.69 198 LEU A O 1
ATOM 1513 N N . ARG A 1 199 ? -16.026 1.181 5.156 1.00 77.50 199 ARG A N 1
ATOM 1514 C CA . ARG A 1 199 ? -16.898 0.111 4.656 1.00 77.50 199 ARG A CA 1
ATOM 1515 C C . ARG A 1 199 ? -16.618 -1.214 5.365 1.00 77.50 199 ARG A C 1
ATOM 1517 O O . ARG A 1 199 ? -17.543 -1.879 5.815 1.00 77.50 199 ARG A O 1
ATOM 1524 N N . SER A 1 200 ? -15.348 -1.596 5.491 1.00 77.62 200 SER A N 1
ATOM 1525 C CA . SER A 1 200 ? -14.974 -2.838 6.173 1.00 77.62 200 SER A CA 1
ATOM 1526 C C . SER A 1 200 ? -15.286 -2.803 7.672 1.00 77.62 200 SER A C 1
ATOM 1528 O O . SER A 1 200 ? -15.710 -3.819 8.214 1.00 77.62 200 SER A O 1
ATOM 1530 N N . ALA A 1 201 ? -15.110 -1.656 8.336 1.00 75.12 201 ALA A N 1
ATOM 1531 C CA . ALA A 1 201 ? -15.516 -1.468 9.732 1.00 75.12 201 ALA A CA 1
ATOM 1532 C C . ALA A 1 201 ? -17.038 -1.621 9.897 1.00 75.12 201 ALA A C 1
ATOM 1534 O O . ALA A 1 201 ? -17.501 -2.370 10.752 1.00 75.12 201 ALA A O 1
ATOM 1535 N N . LEU A 1 202 ? -17.811 -1.002 9.000 1.00 76.19 202 LEU A N 1
ATOM 1536 C CA . LEU A 1 202 ? -19.268 -1.094 8.970 1.00 76.19 202 LEU A CA 1
ATOM 1537 C C . LEU A 1 202 ? -19.760 -2.543 8.809 1.00 76.19 202 LEU A C 1
ATOM 1539 O O . LEU A 1 202 ? -20.636 -2.969 9.554 1.00 76.19 202 LEU A O 1
ATOM 1543 N N . VAL A 1 203 ? -19.202 -3.300 7.857 1.00 78.19 203 VAL A N 1
ATOM 1544 C CA . VAL A 1 203 ? -19.589 -4.703 7.604 1.00 78.19 203 VAL A CA 1
ATOM 1545 C C . VAL A 1 203 ? -19.324 -5.596 8.819 1.00 78.19 203 VAL A C 1
ATOM 1547 O O . VAL A 1 203 ? -20.088 -6.521 9.074 1.00 78.19 203 VAL A O 1
ATOM 1550 N N . ARG A 1 204 ? -18.271 -5.314 9.593 1.00 75.25 204 ARG A N 1
ATOM 1551 C CA . ARG A 1 204 ? -17.964 -6.048 10.831 1.00 75.25 204 ARG A CA 1
ATOM 1552 C C . ARG A 1 204 ? -18.812 -5.623 12.032 1.00 75.25 204 ARG A C 1
ATOM 1554 O O . ARG A 1 204 ? -18.765 -6.297 13.054 1.00 75.25 204 ARG A O 1
ATOM 1561 N N . GLY A 1 205 ? -19.572 -4.533 11.917 1.00 71.81 205 GLY A N 1
ATOM 1562 C CA . GLY A 1 205 ? -20.305 -3.943 13.037 1.00 71.81 205 GLY A CA 1
ATOM 1563 C C . GLY A 1 205 ? -19.420 -3.153 14.006 1.00 71.81 205 GLY A C 1
ATOM 1564 O O . GLY A 1 205 ? -19.838 -2.914 15.136 1.00 71.81 205 GLY A O 1
ATOM 1565 N N . ASP A 1 206 ? -18.217 -2.746 13.586 1.00 74.06 206 ASP A N 1
ATOM 1566 C CA . ASP A 1 206 ? -17.319 -1.936 14.412 1.00 74.06 206 ASP A CA 1
ATOM 1567 C C . ASP A 1 206 ? -17.923 -0.535 14.639 1.00 74.06 206 ASP A C 1
ATOM 1569 O O . ASP A 1 206 ? -18.550 0.051 13.748 1.00 74.06 206 ASP A O 1
ATOM 1573 N N . GLU A 1 207 ? -17.707 0.039 15.826 1.00 67.38 207 GLU A N 1
ATOM 1574 C CA . GLU A 1 207 ? -18.147 1.403 16.126 1.00 67.38 207 GLU A CA 1
ATOM 1575 C C . GLU A 1 207 ? -17.354 2.421 15.285 1.00 67.38 207 GLU A C 1
ATOM 1577 O O . GLU A 1 207 ? -16.143 2.586 15.443 1.00 67.38 207 GLU A O 1
ATOM 1582 N N . ILE A 1 208 ? -18.043 3.151 14.404 1.00 67.75 208 ILE A N 1
ATOM 1583 C CA . ILE A 1 208 ? -17.453 4.249 13.629 1.00 67.75 208 ILE A CA 1
ATOM 1584 C C . ILE A 1 208 ? -17.716 5.560 14.375 1.00 67.75 208 ILE A C 1
ATOM 1586 O O . ILE A 1 208 ? -18.751 6.205 14.189 1.00 67.75 208 ILE A O 1
ATOM 1590 N N . LYS A 1 209 ? -16.776 5.961 15.237 1.00 60.56 209 LYS A N 1
ATOM 1591 C CA . LYS A 1 209 ? -16.864 7.227 15.982 1.00 60.56 209 LYS A CA 1
ATOM 1592 C C . LYS A 1 209 ? -16.786 8.418 15.025 1.00 60.56 209 LYS A C 1
ATOM 1594 O O . LYS A 1 209 ? -15.864 8.509 14.223 1.00 60.56 209 LYS A O 1
ATOM 1599 N N . ARG A 1 210 ? -17.746 9.345 15.089 1.00 53.75 210 ARG A N 1
ATOM 1600 C CA . ARG A 1 210 ? -17.706 10.566 14.265 1.00 53.75 210 ARG A CA 1
ATOM 1601 C C . ARG A 1 210 ? -16.497 11.433 14.662 1.00 53.75 210 ARG A C 1
ATOM 1603 O O . ARG A 1 210 ? -16.313 11.656 15.859 1.00 53.75 210 ARG A O 1
ATOM 1610 N N . PRO A 1 211 ? -15.709 11.973 13.714 1.00 50.88 211 PRO A N 1
ATOM 1611 C CA . PRO A 1 211 ? -14.871 13.130 13.993 1.00 50.88 211 PRO A CA 1
ATOM 1612 C C . PRO A 1 211 ? -15.772 14.305 14.407 1.00 50.88 211 PRO A C 1
ATOM 1614 O O . PRO A 1 211 ? -16.956 14.334 14.067 1.00 50.88 211 PRO A O 1
ATOM 1617 N N . LEU A 1 212 ? -15.227 15.226 15.206 1.00 51.19 212 LEU A N 1
ATOM 1618 C CA . LEU A 1 212 ? -15.977 16.294 15.879 1.00 51.19 212 LEU A CA 1
ATOM 1619 C C . LEU A 1 212 ? -16.963 17.045 14.947 1.00 51.19 212 LEU A C 1
ATOM 1621 O O . LEU A 1 212 ? -16.655 17.255 13.773 1.00 51.19 212 LEU A O 1
ATOM 1625 N N . PRO A 1 213 ? -18.130 17.495 15.459 1.00 41.12 213 PRO A N 1
ATOM 1626 C CA . PRO A 1 213 ? -19.313 17.824 14.649 1.00 41.12 213 PRO A CA 1
ATOM 1627 C C . PRO A 1 213 ? -19.209 19.054 13.735 1.00 41.12 213 PRO A C 1
ATOM 1629 O O . PRO A 1 213 ? -20.148 19.331 12.998 1.00 41.12 213 PRO A O 1
ATOM 1632 N N . SER A 1 214 ? -18.127 19.827 13.795 1.00 44.28 214 SER A N 1
ATOM 1633 C CA . SER A 1 214 ? -18.067 21.169 13.206 1.00 44.28 214 SER A CA 1
ATOM 1634 C C . SER A 1 214 ? -17.392 21.260 11.831 1.00 44.28 214 SER A C 1
ATOM 1636 O O . SER A 1 214 ? -17.202 22.374 11.350 1.00 44.28 214 SER A O 1
ATOM 1638 N N . ALA A 1 215 ? -17.035 20.142 11.179 1.00 41.31 215 ALA A N 1
ATOM 1639 C CA . ALA A 1 215 ? -16.174 20.193 9.987 1.00 41.31 215 ALA A CA 1
ATOM 1640 C C . ALA A 1 215 ? -16.581 19.356 8.754 1.00 41.31 215 ALA A C 1
ATOM 1642 O O . ALA A 1 215 ? -15.797 19.322 7.812 1.00 41.31 215 ALA A O 1
ATOM 1643 N N . GLU A 1 216 ? -17.761 18.721 8.674 1.00 45.00 216 GLU A N 1
ATOM 1644 C CA . GLU A 1 216 ? -18.149 17.998 7.441 1.00 45.00 216 GLU A CA 1
ATOM 1645 C C . GLU A 1 216 ? -19.657 18.053 7.107 1.00 45.00 216 GLU A C 1
ATOM 1647 O O . GLU A 1 216 ? -20.503 17.975 8.003 1.00 45.00 216 GLU A O 1
ATOM 1652 N N . PRO A 1 217 ? -20.023 18.103 5.807 1.00 43.28 217 PRO A N 1
ATOM 1653 C CA . PRO A 1 217 ? -21.376 17.816 5.347 1.00 43.28 217 PRO A CA 1
ATOM 1654 C C . PRO A 1 217 ? -21.656 16.308 5.455 1.00 43.28 217 PRO A C 1
ATOM 1656 O O . PRO A 1 217 ? -21.230 15.534 4.607 1.00 43.28 217 PRO A O 1
ATOM 1659 N N . VAL A 1 218 ? -22.357 15.911 6.520 1.00 46.69 218 VAL A N 1
ATOM 1660 C CA . VAL A 1 218 ? -23.148 14.672 6.712 1.00 46.69 218 VAL A CA 1
ATOM 1661 C C . VAL A 1 218 ? -22.744 13.469 5.830 1.00 46.69 218 VAL A C 1
ATOM 1663 O O . VAL A 1 218 ? -23.534 12.949 5.045 1.00 46.69 218 VAL A O 1
ATOM 1666 N N . LEU A 1 219 ? -21.512 12.978 5.987 1.00 50.66 219 LEU A N 1
ATOM 1667 C CA . LEU A 1 219 ? -21.118 11.619 5.597 1.00 50.66 219 LEU A CA 1
ATOM 1668 C C . LEU A 1 219 ? -21.366 10.706 6.805 1.00 50.66 219 LEU A C 1
ATOM 1670 O O . LEU A 1 219 ? -20.440 10.285 7.496 1.00 50.66 219 LEU A O 1
ATOM 1674 N N . ASP A 1 220 ? -22.636 10.491 7.149 1.00 55.44 220 ASP A N 1
ATOM 1675 C CA . ASP A 1 220 ? -22.996 9.684 8.314 1.00 55.44 220 ASP A CA 1
ATOM 1676 C C . ASP A 1 220 ? -22.951 8.166 8.029 1.00 55.44 220 ASP A C 1
ATOM 1678 O O . ASP A 1 220 ? -22.753 7.706 6.901 1.00 55.44 220 ASP A O 1
ATOM 1682 N N . ALA A 1 221 ? -23.122 7.353 9.076 1.00 55.06 221 ALA A N 1
ATOM 1683 C CA . ALA A 1 221 ? -23.120 5.895 8.952 1.00 55.06 221 ALA A CA 1
ATOM 1684 C C . ALA A 1 221 ? -24.223 5.365 8.011 1.00 55.06 221 ALA A C 1
ATOM 1686 O O . ALA A 1 221 ? -24.063 4.289 7.436 1.00 55.06 221 ALA A O 1
ATOM 1687 N N . ALA A 1 222 ? -25.332 6.094 7.836 1.00 58.69 222 ALA A N 1
ATOM 1688 C CA . ALA A 1 222 ? -26.398 5.715 6.913 1.00 58.69 222 ALA A CA 1
ATOM 1689 C C . ALA A 1 222 ? -25.983 5.962 5.455 1.00 58.69 222 ALA A C 1
ATOM 1691 O O . ALA A 1 222 ? -26.204 5.099 4.602 1.00 58.69 222 ALA A O 1
ATOM 1692 N N . TRP A 1 223 ? -25.303 7.076 5.179 1.00 64.88 223 TRP A N 1
ATOM 1693 C CA . TRP A 1 223 ? -24.674 7.331 3.886 1.00 64.88 223 TRP A CA 1
ATOM 1694 C C . TRP A 1 223 ? -23.634 6.255 3.541 1.00 64.88 223 TRP A C 1
ATOM 1696 O O . TRP A 1 223 ? -23.675 5.681 2.452 1.00 64.88 223 TRP A O 1
ATOM 1706 N N . LEU A 1 224 ? -22.763 5.902 4.493 1.00 60.19 224 LEU A N 1
ATOM 1707 C CA . LEU A 1 224 ? -21.751 4.860 4.303 1.00 60.19 224 LEU A CA 1
ATOM 1708 C C . LEU A 1 224 ? -22.380 3.482 4.020 1.00 60.19 224 LEU A C 1
ATOM 1710 O O . LEU A 1 224 ? -21.900 2.761 3.148 1.00 60.19 224 LEU A O 1
ATOM 1714 N N . ARG A 1 225 ? -23.474 3.123 4.712 1.00 61.88 225 ARG A N 1
ATOM 1715 C CA . ARG A 1 225 ? -24.253 1.898 4.432 1.00 61.88 225 ARG A CA 1
ATOM 1716 C C . ARG A 1 225 ? -24.800 1.894 3.012 1.00 61.88 225 ARG A C 1
ATOM 1718 O O . ARG A 1 225 ? -24.642 0.900 2.308 1.00 61.88 225 ARG A O 1
ATOM 1725 N N . LYS A 1 226 ? -25.409 3.002 2.587 1.00 64.56 226 LYS A N 1
ATOM 1726 C CA . LYS A 1 226 ? -25.978 3.140 1.244 1.00 64.56 226 LYS A CA 1
ATOM 1727 C C . LYS A 1 226 ? -24.903 3.006 0.163 1.00 64.56 226 LYS A C 1
ATOM 1729 O O . LYS A 1 226 ? -25.083 2.232 -0.770 1.00 64.56 226 LYS A O 1
ATOM 1734 N N . GLU A 1 227 ? -23.771 3.697 0.295 1.00 63.47 227 GLU A N 1
ATOM 1735 C CA . GLU A 1 227 ? -22.676 3.562 -0.674 1.00 63.47 227 GLU A CA 1
ATOM 1736 C C . GLU A 1 227 ? -22.013 2.186 -0.622 1.00 63.47 227 GLU A C 1
ATOM 1738 O O . GLU A 1 227 ? -21.657 1.659 -1.668 1.00 63.47 227 GLU A O 1
ATOM 1743 N N . SER A 1 228 ? -21.889 1.560 0.554 1.00 59.72 228 SER A N 1
ATOM 1744 C CA . SER A 1 228 ? -21.409 0.177 0.661 1.00 59.72 228 SER A CA 1
ATOM 1745 C C . SER A 1 228 ? -22.285 -0.785 -0.142 1.00 59.72 228 SER A C 1
ATOM 1747 O O . SER A 1 228 ? -21.761 -1.649 -0.838 1.00 59.72 228 SER A O 1
ATOM 1749 N N . GLN A 1 229 ? -23.608 -0.648 -0.049 1.00 66.44 229 GLN A N 1
ATOM 1750 C CA . GLN A 1 229 ? -24.554 -1.465 -0.812 1.00 66.44 229 GLN A CA 1
ATOM 1751 C C . GLN A 1 229 ? -24.445 -1.194 -2.317 1.00 66.44 229 GLN A C 1
ATOM 1753 O O . GLN A 1 229 ? -24.425 -2.129 -3.112 1.00 66.44 229 GLN A O 1
ATOM 1758 N N . LEU A 1 230 ? -24.315 0.075 -2.714 1.00 63.75 230 LEU A N 1
ATOM 1759 C CA . LEU A 1 230 ? -24.130 0.453 -4.117 1.00 63.75 230 LEU A CA 1
ATOM 1760 C C . LEU A 1 230 ? -22.800 -0.046 -4.689 1.00 63.75 230 LEU A C 1
ATOM 1762 O O . LEU A 1 230 ? -22.746 -0.433 -5.850 1.00 63.75 230 LEU A O 1
ATOM 1766 N N . ASP A 1 231 ? -21.730 -0.033 -3.903 1.00 58.81 231 ASP A N 1
ATOM 1767 C CA . ASP A 1 231 ? -20.412 -0.509 -4.314 1.00 58.81 231 ASP A CA 1
ATOM 1768 C C . ASP A 1 231 ? -20.376 -2.036 -4.459 1.00 58.81 231 ASP A C 1
ATOM 1770 O O . ASP A 1 231 ? -19.870 -2.539 -5.458 1.00 58.81 231 ASP A O 1
ATOM 1774 N N . LEU A 1 232 ? -20.998 -2.775 -3.531 1.00 59.06 232 LEU A N 1
ATOM 1775 C CA . LEU A 1 232 ? -21.222 -4.221 -3.676 1.00 59.06 232 LEU A CA 1
ATOM 1776 C C . LEU A 1 232 ? -22.009 -4.531 -4.957 1.00 59.06 232 LEU A C 1
ATOM 1778 O O . LEU A 1 232 ? -21.561 -5.331 -5.772 1.00 59.06 232 LEU A O 1
ATOM 1782 N N . TYR A 1 233 ? -23.096 -3.802 -5.204 1.00 61.91 233 TYR A N 1
ATOM 1783 C CA . TYR A 1 233 ? -23.885 -3.930 -6.430 1.00 61.91 233 TYR A CA 1
ATOM 1784 C C . TYR A 1 233 ? -23.087 -3.600 -7.708 1.00 61.91 233 TYR A C 1
ATOM 1786 O O . TYR A 1 233 ? -23.252 -4.243 -8.747 1.00 61.91 233 TYR A O 1
ATOM 1794 N N . ARG A 1 234 ? -22.190 -2.602 -7.664 1.00 60.75 234 ARG A N 1
ATOM 1795 C CA . ARG A 1 234 ? -21.278 -2.274 -8.778 1.00 60.75 234 ARG A CA 1
ATOM 1796 C C . ARG A 1 234 ? -20.240 -3.370 -9.006 1.00 60.75 234 ARG A C 1
ATOM 1798 O O . ARG A 1 234 ? -19.901 -3.618 -10.157 1.00 60.75 234 ARG A O 1
ATOM 1805 N N . LEU A 1 235 ? -19.728 -4.004 -7.951 1.00 54.75 235 LEU A N 1
ATOM 1806 C CA . LEU A 1 235 ? -18.802 -5.135 -8.056 1.00 54.75 235 LEU A CA 1
ATOM 1807 C C . LEU A 1 235 ? -19.492 -6.362 -8.661 1.00 54.75 235 LEU A C 1
ATOM 1809 O O . LEU A 1 235 ? -18.919 -6.988 -9.550 1.00 54.75 235 LEU A O 1
ATOM 1813 N N . GLU A 1 236 ? -20.730 -6.644 -8.253 1.00 57.28 236 GLU A N 1
ATOM 1814 C CA . GLU A 1 236 ? -21.573 -7.702 -8.824 1.00 57.28 236 GLU A CA 1
ATOM 1815 C C . GLU A 1 236 ? -21.832 -7.452 -10.321 1.00 57.28 236 GLU A C 1
ATOM 1817 O O . GLU A 1 236 ? -21.490 -8.283 -11.159 1.00 57.28 236 GLU A O 1
ATOM 1822 N N . ARG A 1 237 ? -22.277 -6.246 -10.704 1.00 50.25 237 ARG A N 1
ATOM 1823 C CA . ARG A 1 237 ? -22.462 -5.885 -12.126 1.00 50.25 237 ARG A CA 1
ATOM 1824 C C . ARG A 1 237 ? -21.161 -5.764 -12.928 1.00 50.25 237 ARG A C 1
ATOM 1826 O O . ARG A 1 237 ? -21.149 -5.964 -14.144 1.00 50.25 237 ARG A O 1
ATOM 1833 N N . GLY A 1 238 ? -20.065 -5.389 -12.276 1.00 38.41 238 GLY A N 1
ATOM 1834 C CA . GLY A 1 238 ? -18.725 -5.318 -12.859 1.00 38.41 238 GLY A CA 1
ATOM 1835 C C . GLY A 1 238 ? -18.156 -6.702 -13.179 1.00 38.41 238 GLY A C 1
ATOM 1836 O O . GLY A 1 238 ? -17.435 -6.864 -14.166 1.00 38.41 238 GLY A O 1
ATOM 1837 N N . ALA A 1 239 ? -18.508 -7.710 -12.376 1.00 42.97 239 ALA A N 1
ATOM 1838 C CA . ALA A 1 239 ? -18.224 -9.110 -12.663 1.00 42.97 239 ALA A CA 1
ATOM 1839 C C . ALA A 1 239 ? -19.039 -9.604 -13.871 1.00 42.97 239 ALA A C 1
ATOM 1841 O O . ALA A 1 239 ? -18.461 -10.213 -14.772 1.00 42.97 239 ALA A O 1
ATOM 1842 N N . ASP A 1 240 ? -20.319 -9.234 -13.965 1.00 39.94 240 ASP A N 1
ATOM 1843 C CA . ASP A 1 240 ? -21.184 -9.595 -15.101 1.00 39.94 240 ASP A CA 1
ATOM 1844 C C . ASP A 1 240 ? -20.731 -8.961 -16.428 1.00 39.94 240 ASP A C 1
ATOM 1846 O O . ASP A 1 240 ? -20.762 -9.587 -17.487 1.00 39.94 240 ASP A O 1
ATOM 1850 N N . THR A 1 241 ? -20.230 -7.725 -16.390 1.00 40.75 241 THR A N 1
ATOM 1851 C CA . THR A 1 241 ? -19.702 -7.047 -17.589 1.00 40.75 241 THR A CA 1
ATOM 1852 C C . THR A 1 241 ? -18.319 -7.551 -18.007 1.00 40.75 241 THR A C 1
ATOM 1854 O O . THR A 1 241 ? -18.021 -7.580 -19.201 1.00 40.75 241 THR A O 1
ATOM 1857 N N . ARG A 1 242 ? -17.481 -8.025 -17.073 1.00 36.38 242 ARG A N 1
ATOM 1858 C CA . ARG A 1 242 ? -16.236 -8.738 -17.418 1.00 36.38 242 ARG A CA 1
ATOM 1859 C C . ARG A 1 242 ? -16.493 -1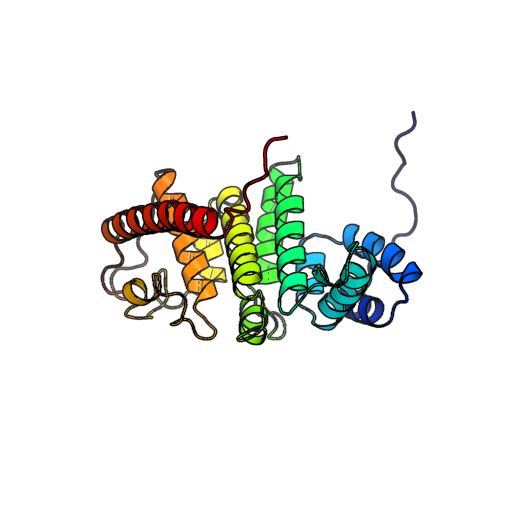0.150 -17.940 1.00 36.38 242 ARG A C 1
ATOM 1861 O O . ARG A 1 242 ? -15.764 -10.582 -18.829 1.00 36.38 242 ARG A O 1
ATOM 1868 N N . ALA A 1 243 ? -17.537 -10.835 -17.474 1.00 36.09 243 ALA A N 1
ATOM 1869 C CA . ALA A 1 243 ? -17.973 -12.102 -18.059 1.00 36.09 243 ALA A CA 1
ATOM 1870 C C . ALA A 1 243 ? -18.438 -11.927 -19.520 1.00 36.09 243 ALA A C 1
ATOM 1872 O O . ALA A 1 243 ? -18.159 -12.782 -20.357 1.00 36.09 243 ALA A O 1
ATOM 1873 N N . ALA A 1 244 ? -19.033 -10.779 -19.866 1.00 36.47 244 ALA A N 1
ATOM 1874 C CA . ALA A 1 244 ? -19.437 -10.471 -21.241 1.00 36.47 244 ALA A CA 1
ATOM 1875 C C . ALA A 1 244 ? -18.256 -10.237 -22.213 1.00 36.47 244 ALA A C 1
ATOM 1877 O O . ALA A 1 244 ? -18.374 -10.552 -23.394 1.00 36.47 244 ALA A O 1
ATOM 1878 N N . PHE A 1 245 ? -17.100 -9.756 -21.734 1.00 33.69 245 PHE A N 1
ATOM 1879 C CA . PHE A 1 245 ? -15.868 -9.639 -22.541 1.00 33.69 245 PHE A CA 1
ATOM 1880 C C . PHE A 1 245 ? -14.940 -10.867 -22.448 1.00 33.69 245 PHE A C 1
ATOM 1882 O O . PHE A 1 245 ? -13.971 -10.964 -23.198 1.00 33.69 245 PHE A O 1
ATOM 1889 N N . GLY A 1 246 ? -15.242 -11.816 -21.556 1.00 30.69 246 GLY A N 1
ATOM 1890 C CA . GLY A 1 246 ? -14.541 -13.094 -21.391 1.00 30.69 246 GLY A CA 1
ATOM 1891 C C . GLY A 1 246 ? -15.228 -14.280 -22.072 1.00 30.69 246 GLY A C 1
ATOM 1892 O O . GLY A 1 246 ? -14.801 -15.415 -21.884 1.00 30.69 246 GLY A O 1
ATOM 1893 N N . GLY A 1 247 ? -16.274 -14.036 -22.868 1.00 30.12 247 GLY A N 1
ATOM 1894 C CA . GLY A 1 247 ? -16.990 -15.042 -23.652 1.00 30.12 247 GLY A CA 1
ATOM 1895 C C . GLY A 1 247 ? -16.205 -15.567 -24.857 1.00 30.12 247 GLY A C 1
ATOM 1896 O O . GLY A 1 247 ? -16.755 -15.664 -25.951 1.00 30.12 247 GLY A O 1
ATOM 1897 N N . LEU A 1 248 ? -14.930 -15.923 -24.688 1.00 30.75 248 LEU A N 1
ATOM 1898 C CA . LEU A 1 248 ? -14.287 -16.869 -25.592 1.00 30.75 248 LEU A CA 1
ATOM 1899 C C . LEU A 1 248 ? -14.810 -18.245 -25.190 1.00 30.75 248 LEU A C 1
ATOM 1901 O O . LEU A 1 248 ? -14.328 -18.861 -24.242 1.00 30.75 248 LEU A O 1
ATOM 1905 N N . ARG A 1 249 ? -15.868 -18.671 -25.892 1.00 33.41 249 ARG A N 1
ATOM 1906 C CA . ARG A 1 249 ? -16.341 -20.055 -25.913 1.00 33.41 249 ARG A CA 1
ATOM 1907 C C . ARG A 1 249 ? -15.119 -20.960 -26.066 1.00 33.41 249 ARG A C 1
ATOM 1909 O O . ARG A 1 249 ? -14.530 -21.027 -27.143 1.00 33.41 249 ARG A O 1
ATOM 1916 N N . LEU A 1 250 ? -14.745 -21.635 -24.984 1.00 32.50 250 LEU A N 1
ATOM 1917 C CA . LEU A 1 250 ? -13.993 -22.875 -25.067 1.00 32.50 250 LEU A CA 1
ATOM 1918 C C . LEU A 1 250 ? -14.927 -23.843 -25.791 1.00 32.50 250 LEU A C 1
ATOM 1920 O O . LEU A 1 250 ? -15.916 -24.303 -25.222 1.00 32.50 250 LEU A O 1
ATOM 1924 N N . PHE A 1 251 ? -14.694 -24.007 -27.092 1.00 31.92 251 PHE A N 1
ATOM 1925 C CA . PHE A 1 251 ? -15.425 -24.969 -27.890 1.00 31.92 251 PHE A CA 1
ATOM 1926 C C . PHE A 1 251 ? -15.177 -26.367 -27.332 1.00 31.92 251 PHE A C 1
ATOM 1928 O O . PHE A 1 251 ? -14.045 -26.783 -27.098 1.00 31.92 251 PHE A O 1
ATOM 1935 N N . VAL A 1 252 ? -16.307 -27.023 -27.108 1.00 30.97 252 VAL A N 1
ATOM 1936 C CA . VAL A 1 252 ? -16.507 -28.462 -27.111 1.00 30.97 252 VAL A CA 1
ATOM 1937 C C . VAL A 1 252 ? -16.200 -28.953 -28.527 1.00 30.97 252 VAL A C 1
ATOM 1939 O O . VAL A 1 252 ? -1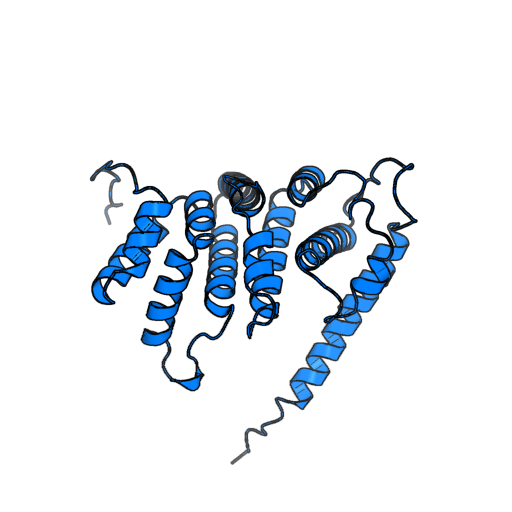6.867 -28.513 -29.461 1.00 30.97 252 VAL A O 1
ATOM 1942 N N . GLU A 1 253 ? -15.125 -29.724 -28.672 1.00 33.47 253 GLU A N 1
ATOM 1943 C CA . GLU A 1 253 ? -15.002 -31.074 -29.270 1.00 33.47 253 GLU A CA 1
ATOM 1944 C C . GLU A 1 253 ? -13.514 -31.427 -29.417 1.00 33.47 253 GLU A C 1
ATOM 1946 O O . GLU A 1 253 ? -12.752 -30.621 -30.002 1.00 33.47 253 GLU A O 1
#

Solvent-accessible surface area (backbone atoms only — not comparable to full-atom values): 14481 Å² total; per-residue (Å²): 136,84,78,85,75,94,77,82,80,89,66,79,77,71,53,45,70,59,50,15,52,47,38,51,71,44,53,77,76,50,41,58,56,48,50,52,60,48,68,70,40,56,66,31,52,41,49,45,22,60,71,33,69,42,26,37,50,22,47,38,56,50,46,48,66,73,39,95,43,84,90,62,41,70,50,67,27,36,46,57,18,52,48,32,46,48,54,38,49,53,55,71,65,46,83,51,70,68,60,33,38,53,50,32,53,40,37,50,49,38,34,44,41,68,56,94,82,45,31,49,57,62,53,55,38,72,38,62,94,37,54,50,34,67,52,25,48,48,24,46,33,54,31,51,40,49,32,44,68,64,59,69,43,66,65,64,55,46,49,50,70,56,53,88,34,43,92,72,23,75,62,76,64,53,77,75,43,77,79,41,92,86,71,57,62,72,58,41,64,55,53,50,31,46,51,51,41,52,43,53,35,54,77,72,66,51,87,80,78,77,63,74,90,87,44,71,88,81,81,42,76,67,54,50,50,53,50,45,53,51,50,52,52,49,52,56,53,51,49,56,55,49,52,67,76,57,68,71,76,79,73,88,129

Organism: NCBI:txid117681

Foldseek 3Di:
DDDDDPDDDPDPLDQLVVLLQCLQPDDQVVNVVSVVSLVPDQLLRNLLSLLDPSNLNSQQVNQQVPDPDPVRRDWQCRSLLVSLQVSLVVLVPPPDLVVSLVSLLSNLCSAQPCDVPGHPLVSLLVSPPIPCSVSSLVSNLSSLLSSCVSNVCLPSNQVSLPDPFWLQHLDPPLLVVLPDPPPDHSNNSSSVSSLSNLLVCVVVVHDDDTDDDPRYDDPDPVVSVVVSVVVVVCVVVVVVVVVVVVPPPPDDD

Secondary structure (DSSP, 8-state):
-----S-S--PPPPPHHHHHHHHHH--HHHHHHHHHHHHTS-HHHHHHHHTSHHHHHHHHHHHHHHSSSGGGS--TTHHHHHHHHHHHHHHHH---HHHHHHHHHHHHHHHHS-BTTB-HHHHHHHTTTSTTHHHHHHHHHHHHHHHHHHH--HHHHHHHTT-SSSTT-S-TTHHHHTT-TT---TTHHHHHHHHHHHHHHHHHT---PPPPTTS-S---HHHHHHHHHHHHHHHHHHHHHHHHH--------

Radius of gyration: 20.41 Å; Cα contacts (8 Å, |Δi|>4): 241; chains: 1; bounding box: 54×53×47 Å